Protein AF-A0A1B6IYW0-F1 (afdb_monomer_lite)

Sequence (193 aa):
SVLALVYLLLKLLPLKRSVMFGMVVGGSSLTYFFFKAFSIHFIAMLASNQQYIFSYLWFSALVSFIVCYRIGPATDPRTRNLVKWFLQAIALTVIFYSSHVREFTATVDILLLCEACFHYSKWPRWLQNVLFKAPNTQVVMKKDNRRTKDYAEYQKCIRWQELCQKMIAGNKQCSLIYERVKPSSSLLDDDSE

InterPro domains:
  IPR019358 NEMP family [PF10225] (1-156)
  IPR019358 NEMP family [PTHR13598] (1-154)

Secondary structure (DSSP, 8-state):
-HHHHHHHHHHH----HHHHHHHHHHHHHHHHHHHHHHHHHHHHHHHHSHHHHHHHHHHHHHHHHHHHHHHS----HHHHHHHHHHHHHHHHHHHHHH-S-HHHHHHHHHHHHHHHHHHHH---HHHHHHHS----HHHHHHHHHHHHHHHHHHHHHHHHHHHHHHHHTT-THHHHHHHHH-----S-S----

Organism: NCBI:txid320908

Structure (mmCIF, N/CA/C/O backbone):
data_AF-A0A1B6IYW0-F1
#
_entry.id   AF-A0A1B6IYW0-F1
#
loop_
_atom_site.group_PDB
_atom_site.id
_atom_site.type_symbol
_atom_site.label_atom_id
_atom_site.label_alt_id
_atom_site.label_comp_id
_atom_site.label_asym_id
_atom_site.label_entity_id
_atom_site.label_seq_id
_atom_site.pdbx_PDB_ins_code
_atom_site.Cartn_x
_atom_site.Cartn_y
_atom_site.Cartn_z
_atom_site.occupancy
_atom_site.B_iso_or_equiv
_atom_site.auth_seq_id
_atom_site.auth_comp_id
_atom_site.auth_asym_id
_atom_site.auth_atom_id
_atom_site.pdbx_PDB_model_num
ATOM 1 N N . SER A 1 1 ? 9.511 -19.547 17.774 1.00 58.91 1 SER A N 1
ATOM 2 C CA . SER A 1 1 ? 9.819 -20.871 17.185 1.00 58.91 1 SER A CA 1
ATOM 3 C C . SER A 1 1 ? 11.315 -21.164 17.066 1.00 58.91 1 SER A C 1
ATOM 5 O O . SER A 1 1 ? 11.724 -22.253 17.440 1.00 58.91 1 SER A O 1
ATOM 7 N N . VAL A 1 2 ? 12.156 -20.213 16.628 1.00 67.25 2 VAL A N 1
ATOM 8 C CA . VAL A 1 2 ? 13.616 -20.424 16.457 1.00 67.25 2 VAL A CA 1
ATOM 9 C C . VAL A 1 2 ? 14.339 -20.762 17.773 1.00 67.25 2 VAL A C 1
ATOM 11 O O . VAL A 1 2 ? 15.128 -21.696 17.813 1.00 67.25 2 VAL A O 1
ATOM 14 N N . LEU A 1 3 ? 13.998 -20.084 18.876 1.00 72.50 3 LEU A N 1
ATOM 15 C CA . LEU A 1 3 ? 14.557 -20.355 20.213 1.00 72.50 3 LEU A CA 1
ATOM 16 C C . LEU A 1 3 ? 14.293 -21.790 20.707 1.00 72.50 3 LEU A C 1
ATOM 18 O O . LEU A 1 3 ? 15.163 -22.392 21.327 1.00 72.50 3 LEU A O 1
ATOM 22 N N . ALA A 1 4 ? 13.122 -22.357 20.394 1.00 77.56 4 ALA A N 1
ATOM 23 C CA . ALA A 1 4 ? 12.765 -23.722 20.782 1.00 77.56 4 ALA A CA 1
ATOM 24 C C . ALA A 1 4 ? 13.551 -24.772 19.980 1.00 77.56 4 ALA A C 1
ATOM 26 O O . ALA A 1 4 ? 14.020 -25.749 20.555 1.00 77.56 4 ALA A O 1
ATOM 27 N N . LEU A 1 5 ? 13.757 -24.540 18.677 1.00 71.31 5 LEU A N 1
ATOM 28 C CA . LEU A 1 5 ? 14.605 -25.383 17.826 1.00 71.31 5 LEU A CA 1
ATOM 29 C C . LEU A 1 5 ? 16.071 -25.346 18.266 1.00 71.31 5 LEU A C 1
ATOM 31 O O . LEU A 1 5 ? 16.708 -26.391 18.352 1.00 71.31 5 LEU A O 1
ATOM 35 N N . VAL A 1 6 ? 16.590 -24.161 18.601 1.00 70.81 6 VAL A N 1
ATOM 36 C CA . VAL A 1 6 ? 17.957 -23.998 19.120 1.00 70.81 6 VAL A CA 1
ATOM 37 C C . VAL A 1 6 ? 18.124 -24.731 20.454 1.00 70.81 6 VAL A C 1
ATOM 39 O O . VAL A 1 6 ? 19.107 -25.443 20.631 1.00 70.81 6 VAL A O 1
ATOM 42 N N . TYR A 1 7 ? 17.148 -24.636 21.363 1.00 76.00 7 TYR A N 1
ATOM 43 C CA . TYR A 1 7 ? 17.161 -25.371 22.632 1.00 76.00 7 TYR A CA 1
ATOM 44 C C . TYR A 1 7 ? 17.115 -26.898 22.435 1.00 76.00 7 TYR A C 1
ATOM 46 O O . TYR A 1 7 ? 17.861 -27.626 23.089 1.00 76.00 7 TYR A O 1
ATOM 54 N N . LEU A 1 8 ? 16.293 -27.388 21.500 1.00 73.00 8 LEU A N 1
ATOM 55 C CA . LEU A 1 8 ? 16.224 -28.811 21.143 1.00 73.00 8 LEU A CA 1
ATOM 56 C C . LEU A 1 8 ? 17.544 -29.318 20.549 1.00 73.00 8 LEU A C 1
ATOM 58 O O . LEU A 1 8 ? 18.013 -30.381 20.942 1.00 73.00 8 LEU A O 1
ATOM 62 N N . LEU A 1 9 ? 18.177 -28.538 19.670 1.00 67.19 9 LEU A N 1
ATOM 63 C CA . LEU A 1 9 ? 19.475 -28.865 19.069 1.00 67.19 9 LEU A CA 1
ATOM 64 C C . LEU A 1 9 ? 20.613 -28.868 20.098 1.00 67.19 9 LEU A C 1
ATOM 66 O O . LEU A 1 9 ? 21.467 -29.749 20.054 1.00 67.19 9 LEU A O 1
ATOM 70 N N . LEU A 1 10 ? 20.594 -27.932 21.051 1.00 65.88 10 LEU A N 1
ATOM 71 C CA . LEU A 1 10 ? 21.545 -27.882 22.168 1.00 65.88 10 LEU A CA 1
ATOM 72 C C . LEU A 1 10 ? 21.382 -29.068 23.131 1.00 65.88 10 LEU A C 1
ATOM 74 O O . LEU A 1 10 ? 22.358 -29.490 23.746 1.00 65.88 10 LEU A O 1
ATOM 78 N N . LYS A 1 11 ? 20.161 -29.602 23.272 1.00 68.12 11 LYS A N 1
ATOM 79 C CA . LYS A 1 11 ? 19.860 -30.740 24.152 1.00 68.12 11 LYS A CA 1
ATOM 80 C C . LYS A 1 11 ? 20.096 -32.099 23.488 1.00 68.12 11 LYS A C 1
ATOM 82 O O . LYS A 1 11 ? 20.455 -33.043 24.186 1.00 68.12 11 LYS A O 1
ATOM 87 N N . LEU A 1 12 ? 19.912 -32.212 22.170 1.00 60.06 12 LEU A N 1
ATOM 88 C CA . LEU A 1 12 ? 20.129 -33.466 21.433 1.00 60.06 12 LEU A CA 1
ATOM 89 C C . LEU A 1 12 ? 21.610 -33.781 21.189 1.00 60.06 12 LEU A C 1
ATOM 91 O O . LEU A 1 12 ? 21.952 -34.924 20.899 1.00 60.06 12 LEU A O 1
ATOM 95 N N . LEU A 1 13 ? 22.484 -32.780 21.272 1.00 60.91 13 LEU A N 1
ATOM 96 C CA . LEU A 1 13 ? 23.871 -32.895 20.857 1.00 60.91 13 LEU A CA 1
ATOM 97 C C . LEU A 1 13 ? 24.786 -32.309 21.949 1.00 60.91 13 LEU A C 1
ATOM 99 O O . LEU A 1 13 ? 24.827 -31.087 22.090 1.00 60.91 13 LEU A O 1
ATOM 103 N N . PRO A 1 14 ? 25.552 -33.124 22.713 1.00 58.12 14 PRO A N 1
ATOM 104 C CA . PRO A 1 14 ? 26.607 -32.640 23.610 1.00 58.12 14 PRO A CA 1
ATOM 105 C C . PRO A 1 14 ? 27.786 -32.135 22.763 1.00 58.12 14 PRO A C 1
ATOM 107 O O . PRO A 1 14 ? 28.841 -32.761 22.645 1.00 58.12 14 PRO A O 1
ATOM 110 N N . LEU A 1 15 ? 27.555 -31.033 22.055 1.00 57.19 15 LEU A N 1
ATOM 111 C CA . LEU A 1 15 ? 28.355 -30.618 20.918 1.00 57.19 15 LEU A CA 1
ATOM 112 C C . LEU A 1 15 ? 29.470 -29.675 21.375 1.00 57.19 15 LEU A C 1
ATOM 114 O O . LEU A 1 15 ? 29.231 -28.597 21.918 1.00 57.19 15 LEU A O 1
ATOM 118 N N . LYS A 1 16 ? 30.719 -30.092 21.143 1.00 65.44 16 LYS A N 1
ATOM 119 C CA . LYS A 1 16 ? 31.918 -29.290 21.423 1.00 65.44 16 LYS A CA 1
ATOM 120 C C . LYS A 1 16 ? 31.828 -27.933 20.709 1.00 65.44 16 LYS A C 1
ATOM 122 O O . LYS A 1 16 ? 31.344 -27.851 19.581 1.00 65.44 16 LYS A O 1
ATOM 127 N N . ARG A 1 17 ? 32.380 -26.881 21.331 1.00 65.25 17 ARG A N 1
ATOM 128 C CA . ARG A 1 17 ? 32.353 -25.473 20.865 1.00 65.25 17 ARG A CA 1
ATOM 129 C C . ARG A 1 17 ? 32.729 -25.293 19.380 1.00 65.25 17 ARG A C 1
ATOM 131 O O . ARG A 1 17 ? 32.177 -24.430 18.710 1.00 65.25 17 ARG A O 1
ATOM 138 N N . SER A 1 18 ? 33.615 -26.146 18.858 1.00 68.44 18 SER A N 1
ATOM 139 C CA . SER A 1 18 ? 34.026 -26.175 17.445 1.00 68.44 18 SER A CA 1
ATOM 140 C C . SER A 1 18 ? 32.909 -26.617 16.484 1.00 68.44 18 SER A C 1
ATOM 142 O O . SER A 1 18 ? 32.724 -26.006 15.435 1.00 68.44 18 SER A O 1
ATOM 144 N N . VAL A 1 19 ? 32.105 -27.615 16.855 1.00 73.44 19 VAL A N 1
ATOM 145 C CA . VAL A 1 19 ? 31.009 -28.115 16.009 1.00 73.44 19 VAL A CA 1
ATOM 146 C C . VAL A 1 19 ? 29.838 -27.127 15.995 1.00 73.44 19 VAL A C 1
ATOM 148 O O . VAL A 1 19 ? 29.219 -26.928 14.955 1.00 73.44 19 VAL A O 1
ATOM 151 N N . MET A 1 20 ? 29.584 -26.431 17.111 1.00 75.69 20 MET A N 1
ATOM 152 C CA . MET A 1 20 ? 28.591 -25.350 17.160 1.00 75.69 20 MET A CA 1
ATOM 153 C C . MET A 1 20 ? 28.937 -24.228 16.169 1.00 75.69 20 MET A C 1
ATOM 155 O O . MET A 1 20 ? 28.072 -23.771 15.425 1.00 75.69 20 MET A O 1
ATOM 159 N N . PHE A 1 21 ? 30.212 -23.827 16.106 1.00 80.62 21 PHE A N 1
ATOM 160 C CA . PHE A 1 21 ? 30.675 -22.819 15.151 1.00 80.62 21 PHE A CA 1
ATOM 161 C C . PHE A 1 21 ? 30.533 -23.308 13.700 1.00 80.62 21 PHE A C 1
ATOM 163 O O . PHE A 1 21 ? 30.051 -22.569 12.843 1.00 80.62 21 PHE A O 1
ATOM 170 N N . GLY A 1 22 ? 30.851 -24.583 13.445 1.00 85.69 22 GLY A N 1
ATOM 171 C CA . GLY A 1 22 ? 30.649 -25.226 12.145 1.00 85.69 22 GLY A CA 1
ATOM 172 C C . GLY A 1 22 ? 29.182 -25.274 11.706 1.00 85.69 22 GLY A C 1
ATOM 173 O O . GLY A 1 22 ? 28.891 -25.006 10.546 1.00 85.69 22 GLY A O 1
ATOM 174 N N . MET A 1 23 ? 28.241 -25.534 12.617 1.00 82.81 23 MET A N 1
ATOM 175 C CA . MET A 1 23 ? 26.806 -25.528 12.302 1.00 82.81 23 MET A CA 1
ATOM 176 C C . MET A 1 23 ? 26.251 -24.123 12.071 1.00 82.81 23 MET A C 1
ATOM 178 O O . MET A 1 23 ? 25.374 -23.959 11.230 1.00 82.81 23 MET A O 1
ATOM 182 N N . VAL A 1 24 ? 26.746 -23.105 12.779 1.00 85.62 24 VAL A N 1
ATOM 183 C CA . VAL A 1 24 ? 26.313 -21.715 12.559 1.00 85.62 24 VAL A CA 1
ATOM 184 C C . VAL A 1 24 ? 26.825 -21.199 11.215 1.00 85.62 24 VAL A C 1
ATOM 186 O O . VAL A 1 24 ? 26.045 -20.644 10.445 1.00 85.62 24 VAL A O 1
ATOM 189 N N . VAL A 1 25 ? 28.105 -21.426 10.902 1.00 89.06 25 VAL A N 1
ATOM 190 C CA . VAL A 1 25 ? 28.708 -21.029 9.616 1.00 89.06 25 VAL A CA 1
ATOM 191 C C . VAL A 1 25 ? 28.156 -21.872 8.462 1.00 89.06 25 VAL A C 1
ATOM 193 O O . VAL A 1 25 ? 27.839 -21.351 7.394 1.00 89.06 25 VAL A O 1
ATOM 196 N N . GLY A 1 26 ? 27.983 -23.174 8.678 1.00 87.88 26 GLY A N 1
ATOM 197 C CA . GLY A 1 26 ? 27.374 -24.075 7.705 1.00 87.88 26 GLY A CA 1
ATOM 198 C C . GLY A 1 26 ? 25.905 -23.739 7.465 1.00 87.88 26 GLY A C 1
ATOM 199 O O . GLY A 1 26 ? 25.478 -23.654 6.321 1.00 87.88 26 GLY A O 1
ATOM 200 N N . GLY A 1 27 ? 25.142 -23.470 8.525 1.00 86.38 27 GLY A N 1
ATOM 201 C CA . GLY A 1 27 ? 23.732 -23.095 8.448 1.00 86.38 27 GLY A CA 1
ATOM 202 C C . GLY A 1 27 ? 23.511 -21.731 7.797 1.00 86.38 27 GLY A C 1
ATOM 203 O O . GLY A 1 27 ? 22.573 -21.578 7.012 1.00 86.38 27 GLY A O 1
ATOM 204 N N . SER A 1 28 ? 24.383 -20.752 8.054 1.00 86.69 28 SER A N 1
ATOM 205 C CA . SER A 1 28 ? 24.311 -19.445 7.393 1.00 86.69 28 SER A CA 1
ATOM 206 C C . SER A 1 28 ? 24.658 -19.542 5.905 1.00 86.69 28 SER A C 1
ATOM 208 O O . SER A 1 28 ? 23.919 -19.005 5.080 1.00 86.69 28 SER A O 1
ATOM 210 N N . SER A 1 29 ? 25.705 -20.294 5.549 1.00 91.06 29 SER A N 1
ATOM 211 C CA . SER A 1 29 ? 26.082 -20.557 4.154 1.00 91.06 29 SER A CA 1
ATOM 212 C C . SER A 1 29 ? 24.992 -21.330 3.407 1.00 91.06 29 SER A C 1
ATOM 214 O O . SER A 1 29 ? 24.600 -20.953 2.303 1.00 91.06 29 SER A O 1
ATOM 216 N N . LEU A 1 30 ? 24.415 -22.349 4.049 1.00 91.56 30 LEU A N 1
ATOM 217 C CA . LEU A 1 30 ? 23.312 -23.134 3.504 1.00 91.56 30 LEU A CA 1
ATOM 218 C C . LEU A 1 30 ? 22.080 -22.255 3.255 1.00 91.56 30 LEU A C 1
ATOM 220 O O . LEU A 1 30 ? 21.499 -22.305 2.175 1.00 91.56 30 LEU A O 1
ATOM 224 N N . THR A 1 31 ? 21.729 -21.390 4.210 1.00 89.56 31 THR A N 1
ATOM 225 C CA . THR A 1 31 ? 20.626 -20.428 4.055 1.00 89.56 31 THR A CA 1
ATOM 226 C C . THR A 1 31 ? 20.892 -19.455 2.907 1.00 89.56 31 THR A C 1
ATOM 228 O O . THR A 1 31 ? 20.002 -19.212 2.094 1.00 89.56 31 THR A O 1
ATOM 231 N N . TYR A 1 32 ? 22.117 -18.929 2.794 1.00 92.81 32 TYR A N 1
ATOM 232 C CA . TYR A 1 32 ? 22.500 -18.024 1.709 1.00 92.81 32 TYR A CA 1
ATOM 233 C C . TYR A 1 32 ? 22.421 -18.707 0.338 1.00 92.81 32 TYR A C 1
ATOM 235 O O . TYR A 1 32 ? 21.902 -18.129 -0.618 1.00 92.81 32 TYR A O 1
ATOM 243 N N . PHE A 1 33 ? 22.878 -19.957 0.250 1.00 92.38 33 PHE A N 1
ATOM 244 C CA . PHE A 1 33 ? 22.828 -20.748 -0.975 1.00 92.38 33 PHE A CA 1
ATOM 245 C C . PHE A 1 33 ? 21.389 -21.066 -1.393 1.00 92.38 33 PHE A C 1
ATOM 247 O O . PHE A 1 33 ? 21.017 -20.828 -2.543 1.00 92.38 33 PHE A O 1
ATOM 254 N N . PHE A 1 34 ? 20.548 -21.513 -0.455 1.00 91.12 34 PHE A N 1
ATOM 255 C CA . PHE A 1 34 ? 19.123 -21.722 -0.713 1.00 91.12 34 PHE A CA 1
ATOM 256 C C . PHE A 1 34 ? 18.426 -20.434 -1.143 1.00 91.12 34 PHE A C 1
ATOM 258 O O . PHE A 1 34 ? 17.661 -20.453 -2.102 1.00 91.12 34 PHE A O 1
ATOM 265 N N . PHE A 1 35 ? 18.714 -19.306 -0.493 1.00 92.06 35 PHE A N 1
ATOM 266 C CA . PHE A 1 35 ? 18.131 -18.017 -0.858 1.00 92.06 35 PHE A CA 1
ATOM 267 C C . PHE A 1 35 ? 18.548 -17.567 -2.263 1.00 92.06 35 PHE A C 1
ATOM 269 O O . PHE A 1 35 ? 17.723 -17.060 -3.025 1.00 92.06 35 PHE A O 1
ATOM 276 N N . LYS A 1 36 ? 19.815 -17.783 -2.634 1.00 90.12 36 LYS A N 1
ATOM 277 C CA . LYS A 1 36 ? 20.331 -17.532 -3.986 1.00 90.12 36 LYS A CA 1
ATOM 278 C C . LYS A 1 36 ? 19.644 -18.409 -5.030 1.00 90.12 36 LYS A C 1
ATOM 280 O O . LYS A 1 36 ? 19.152 -17.873 -6.022 1.00 90.12 36 LYS A O 1
ATOM 285 N N . ALA A 1 37 ? 19.585 -19.720 -4.800 1.00 86.31 37 ALA A N 1
ATOM 286 C CA . ALA A 1 37 ? 18.931 -20.667 -5.699 1.00 86.31 37 ALA A CA 1
ATOM 287 C C . ALA A 1 37 ? 17.443 -20.331 -5.862 1.00 86.31 37 ALA A C 1
ATOM 289 O O . ALA A 1 37 ? 16.949 -20.199 -6.982 1.00 86.31 37 ALA A O 1
ATOM 290 N N . PHE A 1 38 ? 16.756 -20.089 -4.745 1.00 88.19 38 PHE A N 1
ATOM 291 C CA . PHE A 1 38 ? 15.361 -19.674 -4.731 1.00 88.19 38 PHE A CA 1
ATOM 292 C C . PHE A 1 38 ? 15.165 -18.398 -5.536 1.00 88.19 38 PHE A C 1
ATOM 294 O O . PHE A 1 38 ? 14.333 -18.386 -6.428 1.00 88.19 38 PHE A O 1
ATOM 301 N N . SER A 1 39 ? 15.971 -17.364 -5.290 1.00 82.88 39 SER A N 1
ATOM 302 C CA . SER A 1 39 ? 15.869 -16.080 -5.985 1.00 82.88 39 SER A CA 1
ATOM 303 C C . SER A 1 39 ? 16.065 -16.219 -7.496 1.00 82.88 39 SER A C 1
ATOM 305 O O . SER A 1 39 ? 15.320 -15.609 -8.249 1.00 82.88 39 SER A O 1
ATOM 307 N N . ILE A 1 40 ? 17.005 -17.043 -7.967 1.00 84.75 40 ILE A N 1
ATOM 308 C CA . ILE A 1 40 ? 17.224 -17.269 -9.408 1.00 84.75 40 ILE A CA 1
ATOM 309 C C . ILE A 1 40 ? 16.007 -17.937 -10.056 1.00 84.75 40 ILE A C 1
ATOM 311 O O . ILE A 1 40 ? 15.521 -17.463 -11.082 1.00 84.75 40 ILE A O 1
ATOM 315 N N . HIS A 1 41 ? 15.468 -18.986 -9.434 1.00 79.44 41 HIS A N 1
ATOM 316 C CA . HIS A 1 41 ? 14.270 -19.656 -9.938 1.00 79.44 41 HIS A CA 1
ATOM 317 C C . HIS A 1 41 ? 13.015 -18.779 -9.820 1.00 79.44 41 HIS A C 1
ATOM 319 O O . HIS A 1 41 ? 12.206 -18.750 -10.746 1.00 79.44 41 HIS A O 1
ATOM 325 N N . PHE A 1 42 ? 12.874 -18.012 -8.734 1.00 79.50 42 PHE A N 1
ATOM 326 C CA . PHE A 1 42 ? 11.766 -17.077 -8.534 1.00 79.50 42 PHE A CA 1
ATOM 327 C C . PHE A 1 42 ? 11.807 -15.941 -9.544 1.00 79.50 42 PHE A C 1
ATOM 329 O O . PHE A 1 42 ? 10.778 -15.623 -10.119 1.00 79.50 42 PHE A O 1
ATOM 336 N N . ILE A 1 43 ? 12.977 -15.354 -9.799 1.00 79.75 43 ILE A N 1
ATOM 337 C CA . ILE A 1 43 ? 13.145 -14.287 -10.792 1.00 79.75 43 ILE A CA 1
ATOM 338 C C . ILE A 1 43 ? 12.876 -14.827 -12.199 1.00 79.75 43 ILE A C 1
ATOM 340 O O . ILE A 1 43 ? 12.232 -14.140 -12.985 1.00 79.75 43 ILE A O 1
ATOM 344 N N . ALA A 1 44 ? 13.292 -16.059 -12.508 1.00 79.88 44 ALA A N 1
ATOM 345 C CA . ALA A 1 44 ? 12.987 -16.700 -13.787 1.00 79.88 44 ALA A CA 1
ATOM 346 C C . ALA A 1 44 ? 11.477 -16.949 -13.970 1.00 79.88 44 ALA A C 1
ATOM 348 O O . ALA A 1 44 ? 10.921 -16.623 -15.021 1.00 79.88 44 ALA A O 1
ATOM 349 N N . MET A 1 45 ? 10.785 -17.451 -12.939 1.00 73.25 45 MET A N 1
ATOM 350 C CA . MET A 1 45 ? 9.323 -17.606 -12.967 1.00 73.25 45 MET A CA 1
ATOM 351 C C . MET A 1 45 ? 8.608 -16.256 -13.039 1.00 73.25 45 MET A C 1
ATOM 353 O O . MET A 1 45 ? 7.625 -16.117 -13.769 1.00 73.25 45 MET A O 1
ATOM 357 N N . LEU A 1 46 ? 9.120 -15.266 -12.302 1.00 73.38 46 LEU A N 1
ATOM 358 C CA . LEU A 1 46 ? 8.599 -13.911 -12.278 1.00 73.38 46 LEU A CA 1
ATOM 359 C C . LEU A 1 46 ? 8.731 -13.292 -13.660 1.00 73.38 46 LEU A C 1
ATOM 361 O O . LEU A 1 46 ? 7.737 -12.786 -14.140 1.00 73.38 46 LEU A O 1
ATOM 365 N N . ALA A 1 47 ? 9.882 -13.410 -14.329 1.00 72.94 47 ALA A N 1
ATOM 366 C CA . ALA A 1 47 ? 10.122 -12.893 -15.677 1.00 72.94 47 ALA A CA 1
ATOM 367 C C . ALA A 1 47 ? 9.232 -13.546 -16.746 1.00 72.94 47 ALA A C 1
ATOM 369 O O . ALA A 1 47 ? 8.747 -12.853 -17.636 1.00 72.94 47 ALA A O 1
ATOM 370 N N . SER A 1 48 ? 8.970 -14.852 -16.644 1.00 76.62 48 SER A N 1
ATOM 371 C CA . SER A 1 48 ? 8.107 -15.553 -17.603 1.00 76.62 48 SER A CA 1
ATOM 372 C C . SER A 1 48 ? 6.610 -15.302 -17.376 1.00 76.62 48 SER A C 1
ATOM 374 O O . SER A 1 48 ? 5.846 -15.361 -18.334 1.00 76.62 48 SER A O 1
ATOM 376 N N . ASN A 1 49 ? 6.176 -15.038 -16.136 1.00 69.50 49 ASN A N 1
ATOM 377 C CA . ASN A 1 49 ? 4.763 -14.882 -15.758 1.00 69.50 49 ASN A CA 1
ATOM 378 C C . ASN A 1 49 ? 4.498 -13.563 -15.011 1.00 69.50 49 ASN A C 1
ATOM 380 O O . ASN A 1 49 ? 3.700 -13.521 -14.069 1.00 69.50 49 ASN A O 1
ATOM 384 N N . GLN A 1 50 ? 5.159 -12.476 -15.429 1.00 70.62 50 GLN A N 1
ATOM 385 C CA . GLN A 1 50 ? 5.094 -11.176 -14.744 1.00 70.62 50 GLN A CA 1
ATOM 386 C C . GLN A 1 50 ? 3.643 -10.733 -14.535 1.00 70.62 50 GLN A C 1
ATOM 388 O O . GLN A 1 50 ? 3.254 -10.369 -13.428 1.00 70.62 50 GLN A O 1
ATOM 393 N N . GLN A 1 51 ? 2.809 -10.848 -15.569 1.00 74.19 51 GLN A N 1
ATOM 394 C CA . GLN A 1 51 ? 1.427 -10.366 -15.524 1.00 74.19 51 GLN A CA 1
ATOM 395 C C . GLN A 1 51 ? 0.548 -11.097 -14.498 1.00 74.19 51 GLN A C 1
ATOM 397 O O . GLN A 1 51 ? -0.267 -10.472 -13.814 1.00 74.19 51 GLN A O 1
ATOM 402 N N . TYR A 1 52 ? 0.739 -12.406 -14.322 1.00 76.44 52 TYR A N 1
ATOM 403 C CA . TYR A 1 52 ? -0.036 -13.182 -13.352 1.00 76.44 52 TYR A CA 1
ATOM 404 C C . TYR A 1 52 ? 0.343 -12.837 -11.914 1.00 76.44 52 TYR A C 1
ATOM 406 O O . TYR A 1 52 ? -0.528 -12.676 -11.065 1.00 76.44 52 TYR A O 1
ATOM 414 N N . ILE A 1 53 ? 1.632 -12.658 -11.636 1.00 79.31 53 ILE A N 1
ATOM 415 C CA . ILE A 1 53 ? 2.093 -12.370 -10.274 1.00 79.31 53 ILE A CA 1
ATOM 416 C C . ILE A 1 53 ? 1.752 -10.930 -9.880 1.00 79.31 53 ILE A C 1
ATOM 418 O O . ILE A 1 53 ? 1.281 -10.696 -8.765 1.00 79.31 53 ILE A O 1
ATOM 422 N N . PHE A 1 54 ? 1.902 -9.978 -10.806 1.00 77.56 54 PHE A N 1
ATOM 423 C CA . PHE A 1 54 ? 1.477 -8.597 -10.578 1.00 77.56 54 PHE A CA 1
ATOM 424 C C . PHE A 1 54 ? -0.024 -8.501 -10.316 1.00 77.56 54 PHE A C 1
ATOM 426 O O . PHE A 1 54 ? -0.421 -7.847 -9.354 1.00 77.56 54 PHE A O 1
ATOM 433 N N . SER A 1 55 ? -0.859 -9.191 -11.100 1.00 78.50 55 SER A N 1
ATOM 434 C CA . SER A 1 55 ? -2.305 -9.177 -10.859 1.00 78.50 55 SER A CA 1
ATOM 435 C C . SER A 1 55 ? -2.668 -9.803 -9.508 1.00 78.50 55 SER A C 1
ATOM 437 O O . SER A 1 55 ? -3.470 -9.228 -8.778 1.00 78.50 55 SER A O 1
ATOM 439 N N . TYR A 1 56 ? -2.031 -10.904 -9.103 1.00 81.94 56 TYR A N 1
ATOM 440 C CA . TYR A 1 56 ? -2.303 -11.551 -7.813 1.00 81.94 56 TYR A CA 1
ATOM 441 C C . TYR A 1 56 ? -1.910 -10.683 -6.607 1.00 81.94 56 TYR A C 1
ATOM 443 O O . TYR A 1 56 ? -2.663 -10.564 -5.634 1.00 81.94 56 TYR A O 1
ATOM 451 N N . LEU A 1 57 ? -0.745 -10.030 -6.670 1.00 83.69 57 LEU A N 1
ATOM 452 C CA . LEU A 1 57 ? -0.310 -9.066 -5.654 1.00 83.69 57 LEU A CA 1
ATOM 453 C C . LEU A 1 57 ? -1.244 -7.855 -5.602 1.00 83.69 57 LEU A C 1
ATOM 455 O O . LEU A 1 57 ? -1.597 -7.381 -4.524 1.00 83.69 57 LEU A O 1
ATOM 459 N N . TRP A 1 58 ? -1.704 -7.400 -6.764 1.00 81.75 58 TRP A N 1
ATOM 460 C CA . TRP A 1 58 ? -2.632 -6.287 -6.856 1.00 81.75 58 TRP A CA 1
ATOM 461 C C . TRP A 1 58 ? -3.994 -6.597 -6.246 1.00 81.75 58 TRP A C 1
ATOM 463 O O . TRP A 1 58 ? -4.500 -5.850 -5.407 1.00 81.75 58 TRP A O 1
ATOM 473 N N . PHE A 1 59 ? -4.569 -7.735 -6.628 1.00 82.62 59 PHE A N 1
ATOM 474 C CA . PHE A 1 59 ? -5.850 -8.195 -6.113 1.00 82.62 59 PHE A CA 1
ATOM 475 C C . PHE A 1 59 ? -5.787 -8.455 -4.609 1.00 82.62 59 PHE A C 1
ATOM 477 O O . PHE A 1 59 ? -6.679 -8.020 -3.885 1.00 82.62 59 PHE A O 1
ATOM 484 N N . SER A 1 60 ? -4.732 -9.102 -4.108 1.00 82.69 60 SER A N 1
ATOM 485 C CA . SER A 1 60 ? -4.589 -9.349 -2.666 1.00 82.69 60 SER A CA 1
ATOM 486 C C . SER A 1 60 ? -4.432 -8.057 -1.852 1.00 82.69 60 SER A C 1
ATOM 488 O O . SER A 1 60 ? -5.068 -7.921 -0.802 1.00 82.69 60 SER A O 1
ATOM 490 N N . ALA A 1 61 ? -3.685 -7.070 -2.358 1.00 81.75 61 ALA A N 1
ATOM 491 C CA . ALA A 1 61 ? -3.574 -5.749 -1.739 1.00 81.75 61 ALA A CA 1
ATOM 492 C C . ALA A 1 61 ? -4.920 -5.004 -1.726 1.00 81.75 61 ALA A C 1
ATOM 494 O O . ALA A 1 61 ? -5.316 -4.463 -0.691 1.00 81.75 61 ALA A O 1
ATOM 495 N N . LEU A 1 62 ? -5.662 -5.034 -2.840 1.00 81.19 62 LEU A N 1
ATOM 496 C CA . LEU A 1 62 ? -7.005 -4.458 -2.941 1.00 81.19 62 LEU A CA 1
ATOM 497 C C . LEU A 1 62 ? -7.985 -5.116 -1.970 1.00 81.19 62 LEU A C 1
ATOM 499 O O . LEU A 1 62 ? -8.697 -4.414 -1.258 1.00 81.19 62 LEU A O 1
ATOM 503 N N . VAL A 1 63 ? -8.011 -6.447 -1.906 1.00 82.56 63 VAL A N 1
ATOM 504 C CA . VAL A 1 63 ? -8.903 -7.190 -1.007 1.00 82.56 63 VAL A CA 1
ATOM 505 C C . VAL A 1 63 ? -8.584 -6.865 0.447 1.00 82.56 63 VAL A C 1
ATOM 507 O O . VAL A 1 63 ? -9.495 -6.519 1.197 1.00 82.56 63 VAL A O 1
ATOM 510 N N . SER A 1 64 ? -7.311 -6.884 0.846 1.00 82.12 64 SER A N 1
ATOM 511 C CA . SER A 1 64 ? -6.921 -6.520 2.213 1.00 82.12 64 SER A CA 1
ATOM 512 C C . SER A 1 64 ? -7.310 -5.079 2.546 1.00 82.12 64 SER A C 1
ATOM 514 O O . SER A 1 64 ? -7.774 -4.803 3.652 1.00 82.12 64 SER A O 1
ATOM 516 N N . PHE A 1 65 ? -7.164 -4.162 1.591 1.00 75.62 65 PHE A N 1
ATOM 517 C CA . PHE A 1 65 ? -7.539 -2.766 1.766 1.00 75.62 65 PHE A CA 1
ATOM 518 C C . PHE A 1 65 ? -9.059 -2.585 1.888 1.00 75.62 65 PHE A C 1
ATOM 520 O O . PHE A 1 65 ? -9.525 -1.878 2.780 1.00 75.62 65 PHE A O 1
ATOM 527 N N . ILE A 1 66 ? -9.844 -3.272 1.051 1.00 75.69 66 ILE A N 1
ATOM 528 C CA . ILE A 1 66 ? -11.314 -3.269 1.093 1.00 75.69 66 ILE A CA 1
ATOM 529 C C . ILE A 1 66 ? -11.821 -3.865 2.408 1.00 75.69 66 ILE A C 1
ATOM 531 O O . ILE A 1 66 ? -12.741 -3.314 3.011 1.00 75.69 66 ILE A O 1
ATOM 535 N N . VAL A 1 67 ? -11.227 -4.968 2.865 1.00 75.50 67 VAL A N 1
ATOM 536 C CA . VAL A 1 67 ? -11.588 -5.628 4.126 1.00 75.50 67 VAL A CA 1
ATOM 537 C C . VAL A 1 67 ? -11.265 -4.715 5.311 1.00 75.50 67 VAL A C 1
ATOM 539 O O . VAL A 1 67 ? -12.156 -4.426 6.108 1.00 75.50 67 VAL A O 1
ATOM 542 N N . CYS A 1 68 ? -10.055 -4.150 5.381 1.00 68.94 68 CYS A N 1
ATOM 543 C CA . CYS A 1 68 ? -9.708 -3.162 6.409 1.00 68.94 68 CYS A CA 1
ATOM 544 C C . CYS A 1 68 ? -10.621 -1.922 6.368 1.00 68.94 68 CYS A C 1
ATOM 546 O O . CYS A 1 68 ? -10.971 -1.381 7.415 1.00 68.94 68 CYS A O 1
ATOM 548 N N . TYR A 1 69 ? -11.062 -1.497 5.180 1.00 67.88 69 TYR A N 1
ATOM 549 C CA . TYR A 1 69 ? -11.989 -0.374 5.012 1.00 67.88 69 TYR A CA 1
ATOM 550 C C . TYR A 1 69 ? -13.433 -0.707 5.416 1.00 67.88 69 TYR A C 1
ATOM 552 O O . TYR A 1 69 ? -14.180 0.164 5.857 1.00 67.88 69 TYR A O 1
ATOM 560 N N . ARG A 1 70 ? -13.857 -1.964 5.252 1.00 62.97 70 ARG A N 1
ATOM 561 C CA . ARG A 1 70 ? -15.211 -2.419 5.593 1.00 62.97 70 ARG A CA 1
ATOM 562 C C . ARG A 1 70 ? -15.407 -2.647 7.087 1.00 62.97 70 ARG A C 1
ATOM 564 O O . ARG A 1 70 ? -16.519 -2.428 7.560 1.00 62.97 70 ARG A O 1
ATOM 571 N N . ILE A 1 71 ? -14.371 -3.089 7.801 1.00 67.31 71 ILE A N 1
ATOM 572 C CA . ILE A 1 71 ? -14.455 -3.417 9.233 1.00 67.31 71 ILE A CA 1
ATOM 573 C C . ILE A 1 71 ? -14.291 -2.189 10.146 1.00 67.31 71 ILE A C 1
ATOM 575 O O . ILE A 1 71 ? -14.799 -2.202 11.264 1.00 67.31 71 ILE A O 1
ATOM 579 N N . GLY A 1 72 ? -13.664 -1.104 9.685 1.00 57.06 72 GLY A N 1
ATOM 580 C CA . GLY A 1 72 ? -13.548 0.136 10.456 1.00 57.06 72 GLY A CA 1
ATOM 581 C C . GLY A 1 72 ? -14.237 1.314 9.764 1.00 57.06 72 GLY A C 1
ATOM 582 O O . GLY A 1 72 ? -13.836 1.659 8.651 1.00 57.06 72 GLY A O 1
ATOM 583 N N . PRO A 1 73 ? -15.217 2.004 10.383 1.00 51.12 73 PRO A N 1
ATOM 584 C CA . PRO A 1 73 ? -15.594 3.328 9.913 1.00 51.12 73 PRO A CA 1
ATOM 585 C C . PRO A 1 73 ? -14.376 4.242 10.092 1.00 51.12 73 PRO A C 1
ATOM 587 O O . PRO A 1 73 ? -14.024 4.626 11.203 1.00 51.12 73 PRO A O 1
ATOM 590 N N . ALA A 1 74 ? -13.686 4.549 8.993 1.00 54.41 74 ALA A N 1
ATOM 591 C CA . ALA A 1 74 ? -12.609 5.531 8.969 1.00 54.41 74 ALA A CA 1
ATOM 592 C C . ALA A 1 74 ? -13.215 6.930 9.175 1.00 54.41 74 ALA A C 1
ATOM 594 O O . ALA A 1 74 ? -13.511 7.648 8.216 1.00 54.41 74 ALA A O 1
ATOM 595 N N . THR A 1 75 ? -13.471 7.260 10.441 1.00 57.38 75 THR A N 1
ATOM 596 C CA . THR A 1 75 ? -14.153 8.479 10.895 1.00 57.38 75 THR A CA 1
ATOM 597 C C . THR A 1 75 ? -13.300 9.727 10.664 1.00 57.38 75 THR A C 1
ATOM 599 O O . THR A 1 75 ? -13.836 10.820 10.491 1.00 57.38 75 THR A O 1
ATOM 602 N N . ASP A 1 76 ? -11.977 9.573 10.559 1.00 64.00 76 ASP A N 1
ATOM 603 C CA . ASP A 1 76 ? -11.083 10.707 10.377 1.00 64.00 76 ASP A CA 1
ATOM 604 C C . ASP A 1 76 ? -11.043 11.204 8.920 1.00 64.00 76 ASP A C 1
ATOM 606 O O . ASP A 1 76 ? -10.748 10.435 7.991 1.00 64.00 76 ASP A O 1
ATOM 610 N N . PRO A 1 77 ? -11.238 12.517 8.683 1.00 69.44 77 PRO A N 1
ATOM 611 C CA . PRO A 1 77 ? -11.158 13.106 7.345 1.00 69.44 77 PRO A CA 1
ATOM 612 C C . PRO A 1 77 ? -9.775 12.906 6.704 1.00 69.44 77 PRO A C 1
ATOM 614 O O . PRO A 1 77 ? -9.662 12.787 5.483 1.00 69.44 77 PRO A O 1
ATOM 617 N N . ARG A 1 78 ? -8.725 12.788 7.527 1.00 63.94 78 ARG A N 1
ATOM 618 C CA . ARG A 1 78 ? -7.352 12.496 7.093 1.00 63.94 78 ARG A CA 1
ATOM 619 C C . ARG A 1 78 ? -7.234 11.111 6.452 1.00 63.94 78 ARG A C 1
ATOM 621 O O . ARG A 1 78 ? -6.637 10.979 5.385 1.00 63.94 78 ARG A O 1
ATOM 628 N N . THR A 1 79 ? -7.852 10.101 7.054 1.00 67.38 79 THR A N 1
ATOM 629 C CA . THR A 1 79 ? -7.831 8.715 6.566 1.00 67.38 79 THR A CA 1
ATOM 630 C C . THR A 1 79 ? -8.617 8.585 5.265 1.00 67.38 79 THR A C 1
ATOM 632 O O . THR A 1 79 ? -8.174 7.913 4.338 1.00 67.38 79 THR A O 1
ATOM 635 N N . ARG A 1 80 ? -9.732 9.316 5.125 1.00 70.25 80 ARG A N 1
ATOM 636 C CA . ARG A 1 80 ? -10.493 9.362 3.862 1.00 70.25 80 ARG A CA 1
ATOM 637 C C . ARG A 1 80 ? -9.680 9.954 2.711 1.00 70.25 80 ARG A C 1
ATOM 639 O O . ARG A 1 80 ? -9.809 9.482 1.584 1.00 70.25 80 ARG A O 1
ATOM 646 N N . ASN A 1 81 ? -8.844 10.955 2.977 1.00 68.62 81 ASN A N 1
ATOM 647 C CA . ASN A 1 81 ? -7.971 11.525 1.952 1.00 68.62 81 ASN A CA 1
ATOM 648 C C . ASN A 1 81 ? -6.861 10.546 1.555 1.00 68.62 81 ASN A C 1
ATOM 650 O O . ASN A 1 81 ? -6.681 10.310 0.366 1.00 68.62 81 ASN A O 1
ATOM 654 N N . LEU A 1 82 ? -6.190 9.911 2.520 1.00 70.81 82 LEU A N 1
ATOM 655 C CA . LEU A 1 82 ? -5.192 8.864 2.254 1.00 70.81 82 LEU A CA 1
ATOM 656 C C . LEU A 1 82 ? -5.757 7.729 1.396 1.00 70.81 82 LEU A C 1
ATOM 658 O O . LEU A 1 82 ? -5.110 7.298 0.449 1.00 70.81 82 LEU A O 1
ATOM 662 N N . VAL A 1 83 ? -6.984 7.296 1.685 1.00 74.62 83 VAL A N 1
ATOM 663 C CA . VAL A 1 83 ? -7.672 6.257 0.911 1.00 74.62 83 VAL A CA 1
ATOM 664 C C . VAL A 1 83 ? -7.909 6.699 -0.533 1.00 74.62 83 VAL A C 1
ATOM 666 O O . VAL A 1 83 ? -7.624 5.938 -1.451 1.00 74.62 83 VAL A O 1
ATOM 669 N N . LYS A 1 84 ? -8.372 7.934 -0.760 1.00 76.12 84 LYS A N 1
ATOM 670 C CA . LYS A 1 84 ? -8.535 8.474 -2.122 1.00 76.12 84 LYS A CA 1
ATOM 671 C C . LYS A 1 84 ? -7.213 8.494 -2.889 1.00 76.12 84 LYS A C 1
ATOM 673 O O . LYS A 1 84 ? -7.186 8.047 -4.031 1.00 76.12 84 LYS A O 1
ATOM 678 N N . TRP A 1 85 ? -6.137 8.951 -2.248 1.00 75.31 85 TRP A N 1
ATOM 679 C CA . TRP A 1 85 ? -4.792 8.944 -2.831 1.00 75.31 85 TRP A CA 1
ATOM 680 C C . TRP A 1 85 ? -4.322 7.525 -3.160 1.00 75.31 85 TRP A C 1
ATOM 682 O O . TRP A 1 85 ? -3.792 7.296 -4.242 1.00 75.31 85 TRP A O 1
ATOM 692 N N . PHE A 1 86 ? -4.586 6.559 -2.278 1.00 79.06 86 PHE A N 1
ATOM 693 C CA . PHE A 1 86 ? -4.278 5.151 -2.520 1.00 79.06 86 PHE A CA 1
ATOM 694 C C . PHE A 1 86 ? -5.035 4.596 -3.727 1.00 79.06 86 PHE A C 1
ATOM 696 O O . PHE A 1 86 ? -4.424 3.995 -4.603 1.00 79.06 86 PHE A O 1
ATOM 703 N N . LEU A 1 87 ? -6.349 4.830 -3.813 1.00 79.25 87 LEU A N 1
ATOM 704 C CA . LEU A 1 87 ? -7.150 4.387 -4.956 1.00 79.25 87 LEU A CA 1
ATOM 705 C C . LEU A 1 87 ? -6.711 5.050 -6.269 1.00 79.25 87 LEU A C 1
ATOM 707 O O . LEU A 1 87 ? -6.707 4.384 -7.301 1.00 79.25 87 LEU A O 1
ATOM 711 N N . GLN A 1 88 ? -6.325 6.328 -6.245 1.00 80.44 88 GLN A N 1
ATOM 712 C CA . GLN A 1 88 ? -5.796 7.011 -7.428 1.00 80.44 88 GLN A CA 1
ATOM 713 C C . GLN A 1 88 ? -4.438 6.447 -7.854 1.00 80.44 88 GLN A C 1
ATOM 715 O O . GLN A 1 88 ? -4.261 6.139 -9.029 1.00 80.44 88 GLN A O 1
ATOM 720 N N . ALA A 1 89 ? -3.509 6.246 -6.914 1.00 79.75 89 ALA A N 1
ATOM 721 C CA . ALA A 1 89 ? -2.214 5.622 -7.192 1.00 79.75 89 ALA A CA 1
ATOM 722 C C . ALA A 1 89 ? -2.382 4.206 -7.763 1.00 79.75 89 ALA A C 1
ATOM 724 O O . ALA A 1 89 ? -1.672 3.802 -8.686 1.00 79.75 89 ALA A O 1
ATOM 725 N N . ILE A 1 90 ? -3.375 3.477 -7.252 1.00 81.12 90 ILE A N 1
ATOM 726 C CA . ILE A 1 90 ? -3.767 2.173 -7.768 1.00 81.12 90 ILE A CA 1
ATOM 727 C C . ILE A 1 90 ? -4.257 2.296 -9.220 1.00 81.12 90 ILE A C 1
ATOM 729 O O . ILE A 1 90 ? -3.718 1.645 -10.113 1.00 81.12 90 ILE A O 1
ATOM 733 N N . ALA A 1 91 ? -5.224 3.166 -9.494 1.00 80.50 91 ALA A N 1
ATOM 734 C CA . ALA A 1 91 ? -5.738 3.357 -10.850 1.00 80.50 91 ALA A CA 1
ATOM 735 C C . ALA A 1 91 ? -4.630 3.717 -11.861 1.00 80.50 91 ALA A C 1
ATOM 737 O O . ALA A 1 91 ? -4.558 3.096 -12.918 1.00 80.50 91 ALA A O 1
ATOM 738 N N . LEU A 1 92 ? -3.727 4.637 -11.503 1.00 81.44 92 LEU A N 1
ATOM 739 C CA . LEU A 1 92 ? -2.561 5.020 -12.314 1.00 81.44 92 LEU A CA 1
ATOM 740 C C . LEU A 1 92 ? -1.646 3.829 -12.613 1.00 81.44 92 LEU A C 1
ATOM 742 O O . LEU A 1 92 ? -1.273 3.597 -13.756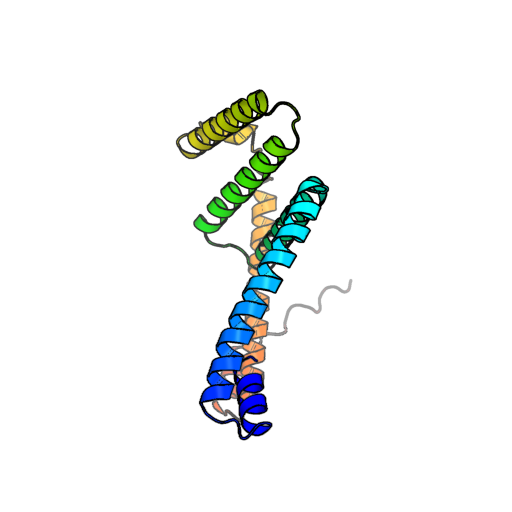 1.00 81.44 92 LEU A O 1
ATOM 746 N N . THR A 1 93 ? -1.342 3.017 -11.600 1.00 78.44 93 THR A N 1
ATOM 747 C CA . THR A 1 93 ? -0.507 1.821 -11.782 1.00 78.44 93 THR A CA 1
ATOM 748 C C . THR A 1 93 ? -1.158 0.845 -12.767 1.00 78.44 93 THR A C 1
ATOM 750 O O . THR A 1 93 ? -0.490 0.311 -13.648 1.00 78.44 93 THR A O 1
ATOM 753 N N . VAL A 1 94 ? -2.474 0.638 -12.668 1.00 77.88 94 VAL A N 1
ATOM 754 C CA . VAL A 1 94 ? -3.207 -0.244 -13.590 1.00 77.88 94 VAL A CA 1
ATOM 755 C C . VAL A 1 94 ? -3.192 0.302 -15.018 1.00 77.88 94 VAL A C 1
ATOM 757 O O . VAL A 1 94 ? -2.953 -0.466 -15.947 1.00 77.88 94 VAL A O 1
ATOM 760 N N . ILE A 1 95 ? -3.402 1.608 -15.204 1.00 80.81 95 ILE A N 1
ATOM 761 C CA . ILE A 1 95 ? -3.367 2.259 -16.524 1.00 80.81 95 ILE A CA 1
ATOM 762 C C . ILE A 1 95 ? -1.973 2.131 -17.149 1.00 80.81 95 ILE A C 1
ATOM 764 O O . ILE A 1 95 ? -1.855 1.720 -18.307 1.00 80.81 95 ILE A O 1
ATOM 768 N N . PHE A 1 96 ? -0.925 2.384 -16.363 1.00 78.00 96 PHE A N 1
ATOM 769 C CA . PHE A 1 96 ? 0.462 2.262 -16.799 1.00 78.00 96 PHE A CA 1
ATOM 770 C C . PHE A 1 96 ? 0.796 0.848 -17.292 1.00 78.00 96 PHE A C 1
ATOM 772 O O . PHE A 1 96 ? 1.391 0.686 -18.358 1.00 78.00 96 PHE A O 1
ATOM 779 N N . TYR A 1 97 ? 0.384 -0.183 -16.546 1.00 71.88 97 TYR A N 1
ATOM 780 C CA . TYR A 1 97 ? 0.645 -1.582 -16.904 1.00 71.88 97 TYR A CA 1
ATOM 781 C C . TYR A 1 97 ? -0.280 -2.128 -17.999 1.00 71.88 97 TYR A C 1
ATOM 783 O O . TYR A 1 97 ? 0.106 -3.063 -18.700 1.00 71.88 97 TYR A O 1
ATOM 791 N N . SER A 1 98 ? -1.484 -1.575 -18.160 1.00 77.56 98 SER A N 1
ATOM 792 C CA . SER A 1 98 ? -2.452 -2.042 -19.159 1.00 77.56 98 SER A CA 1
ATOM 793 C C . SER A 1 98 ? -2.107 -1.616 -20.588 1.00 77.56 98 SER A C 1
ATOM 795 O O . SER A 1 98 ? -2.695 -2.155 -21.527 1.00 77.56 98 SER A O 1
ATOM 797 N N . SER A 1 99 ? -1.204 -0.653 -20.783 1.00 80.75 99 SER A N 1
ATOM 798 C CA . SER A 1 99 ? -0.921 -0.116 -22.113 1.00 80.75 99 SER A CA 1
ATOM 799 C C . SER A 1 99 ? 0.400 -0.599 -22.692 1.00 80.75 99 SER A C 1
ATOM 801 O O . SER A 1 99 ? 1.436 -0.655 -22.032 1.00 80.75 99 SER A O 1
ATOM 803 N N . HIS A 1 100 ? 0.359 -0.910 -23.985 1.00 71.81 100 HIS A N 1
ATOM 804 C CA . HIS A 1 100 ? 1.492 -1.434 -24.739 1.00 71.81 100 HIS A CA 1
ATOM 805 C C . HIS A 1 100 ? 2.509 -0.338 -25.123 1.00 71.81 100 HIS A C 1
ATOM 807 O O . HIS A 1 100 ? 3.661 -0.644 -25.438 1.00 71.81 100 HIS A O 1
ATOM 813 N N . VAL A 1 101 ? 2.099 0.940 -25.080 1.00 77.56 101 VAL A N 1
ATOM 814 C CA . VAL A 1 101 ? 2.909 2.110 -25.460 1.00 77.56 101 VAL A CA 1
ATOM 815 C C . VAL A 1 101 ? 3.251 2.927 -24.212 1.00 77.56 101 VAL A C 1
ATOM 817 O O . VAL A 1 101 ? 2.503 3.817 -23.814 1.00 77.56 101 VAL A O 1
ATOM 820 N N . ARG A 1 102 ? 4.400 2.610 -23.600 1.00 77.06 102 ARG A N 1
ATOM 821 C CA . ARG A 1 102 ? 4.855 3.177 -22.313 1.00 77.06 102 ARG A CA 1
ATOM 822 C C . ARG A 1 102 ? 4.986 4.701 -22.295 1.00 77.06 102 ARG A C 1
ATOM 824 O O . ARG A 1 102 ? 4.750 5.314 -21.262 1.00 77.06 102 ARG A O 1
ATOM 831 N N . GLU A 1 103 ? 5.377 5.307 -23.412 1.00 82.69 103 GLU A N 1
ATOM 832 C CA . GLU A 1 103 ? 5.613 6.754 -23.481 1.00 82.69 103 GLU A CA 1
ATOM 833 C C . GLU A 1 103 ? 4.303 7.541 -23.430 1.00 82.69 103 GLU A C 1
ATOM 835 O O . GLU A 1 103 ? 4.167 8.489 -22.660 1.00 82.69 103 GLU A O 1
ATOM 840 N N . PHE A 1 104 ? 3.298 7.096 -24.187 1.00 83.56 104 PHE A N 1
ATOM 841 C CA . PHE A 1 104 ? 1.996 7.749 -24.217 1.00 83.56 104 PHE A CA 1
ATOM 842 C C . PHE A 1 104 ? 1.279 7.619 -22.871 1.00 83.56 104 PHE A C 1
ATOM 844 O O . PHE A 1 104 ? 0.763 8.607 -22.350 1.00 83.56 104 PHE A O 1
ATOM 851 N N . THR A 1 105 ? 1.307 6.442 -22.242 1.00 82.62 105 THR A N 1
ATOM 852 C CA . THR A 1 105 ? 0.689 6.295 -20.919 1.00 82.62 105 THR A CA 1
ATOM 853 C C . THR A 1 105 ? 1.384 7.077 -19.833 1.00 82.62 105 THR A C 1
ATOM 855 O O . THR A 1 105 ? 0.686 7.687 -19.035 1.00 82.62 105 THR A O 1
ATOM 858 N N . ALA A 1 106 ? 2.716 7.166 -19.841 1.00 82.31 106 ALA A N 1
ATOM 859 C CA . ALA A 1 106 ? 3.419 8.014 -18.885 1.00 82.31 106 ALA A CA 1
ATOM 860 C C . ALA A 1 106 ? 2.960 9.481 -18.983 1.00 82.31 106 ALA A C 1
ATOM 862 O O . ALA A 1 106 ? 2.740 10.125 -17.959 1.00 82.31 106 ALA A O 1
ATOM 863 N N . THR A 1 107 ? 2.750 10.005 -20.198 1.00 86.44 107 THR A N 1
ATOM 864 C CA . THR A 1 107 ? 2.240 11.378 -20.368 1.00 86.44 107 THR A CA 1
ATOM 865 C C . THR A 1 107 ? 0.809 11.547 -19.860 1.00 86.44 107 THR A C 1
ATOM 867 O O . THR A 1 107 ? 0.510 12.544 -19.205 1.00 86.44 107 THR A O 1
ATOM 870 N N . VAL A 1 108 ? -0.059 10.561 -20.099 1.00 85.12 108 VAL A N 1
ATOM 871 C CA . VAL A 1 108 ? -1.453 10.570 -19.630 1.00 85.12 108 VAL A CA 1
ATOM 872 C C . VAL A 1 108 ? -1.526 10.452 -18.106 1.00 85.12 108 VAL A C 1
ATOM 874 O O . VAL A 1 108 ? -2.287 11.181 -17.474 1.00 85.12 108 VAL A O 1
ATOM 877 N N . ASP A 1 109 ? -0.694 9.605 -17.504 1.00 85.88 109 ASP A N 1
ATOM 878 C CA . ASP A 1 109 ? -0.603 9.420 -16.056 1.00 85.88 109 ASP A CA 1
ATOM 879 C C . ASP A 1 109 ? -0.094 10.691 -15.356 1.00 85.88 109 ASP A C 1
ATOM 881 O O . ASP A 1 109 ? -0.650 11.114 -14.339 1.00 85.88 109 ASP A O 1
ATOM 885 N N . ILE A 1 110 ? 0.919 11.355 -15.927 1.00 85.75 110 ILE A N 1
ATOM 886 C CA . ILE A 1 110 ? 1.422 12.647 -15.433 1.00 85.75 110 ILE A CA 1
ATOM 887 C C . ILE A 1 110 ? 0.354 13.736 -15.575 1.00 85.75 110 ILE A C 1
ATOM 889 O O . ILE A 1 110 ? 0.167 14.523 -14.647 1.00 85.75 110 ILE A O 1
ATOM 893 N N . LEU A 1 111 ? -0.375 13.772 -16.694 1.00 85.81 111 LEU A N 1
ATOM 894 C CA . LEU A 1 111 ? -1.463 14.728 -16.904 1.00 85.81 111 LEU A CA 1
ATOM 895 C C . LEU A 1 111 ? -2.582 14.529 -15.868 1.00 85.81 111 LEU A C 1
ATOM 897 O O . LEU A 1 111 ? -2.998 15.492 -15.227 1.00 85.81 111 LEU A O 1
ATOM 901 N N . LEU A 1 112 ? -2.996 13.281 -15.628 1.00 83.69 112 LEU A N 1
ATOM 902 C CA . LEU A 1 112 ? -3.965 12.904 -14.590 1.00 83.69 112 LEU A CA 1
ATOM 903 C C . LEU A 1 112 ? -3.490 13.277 -13.178 1.00 83.69 112 LEU A C 1
ATOM 905 O O . LEU A 1 112 ? -4.286 13.743 -12.361 1.00 83.69 112 LEU A O 1
ATOM 909 N N . LEU A 1 113 ? -2.202 13.101 -12.879 1.00 82.19 113 LEU A N 1
ATOM 910 C CA . LEU A 1 113 ? -1.606 13.530 -11.612 1.00 82.19 113 LEU A CA 1
ATOM 911 C C . LEU A 1 113 ? -1.584 15.054 -11.476 1.00 82.19 113 LEU A C 1
ATOM 913 O O . LEU A 1 113 ? -1.881 15.571 -10.398 1.00 82.19 113 LEU A O 1
ATOM 917 N N . CYS A 1 114 ? -1.277 15.777 -12.553 1.00 81.94 114 CYS A N 1
ATOM 918 C CA . CYS A 1 114 ? -1.346 17.234 -12.596 1.00 81.94 114 CYS A CA 1
ATOM 919 C C . CYS A 1 114 ? -2.770 17.722 -12.322 1.00 81.94 114 CYS A C 1
ATOM 921 O O . CYS A 1 114 ? -2.959 18.568 -11.449 1.00 81.94 114 CYS A O 1
ATOM 923 N N . GLU A 1 115 ? -3.766 17.139 -12.990 1.00 76.19 115 GLU A N 1
ATOM 924 C CA . GLU A 1 115 ? -5.190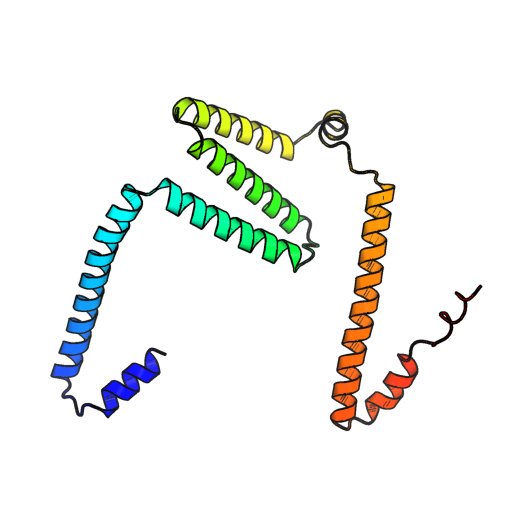 17.412 -12.775 1.00 76.19 115 GLU A CA 1
ATOM 925 C C . GLU A 1 115 ? -5.603 17.127 -11.323 1.00 76.19 115 GLU A C 1
ATOM 927 O O . GLU A 1 115 ? -6.252 17.958 -10.689 1.00 76.19 115 GLU A O 1
ATOM 932 N N . ALA A 1 116 ? -5.177 15.995 -10.750 1.00 74.06 116 ALA A N 1
ATOM 933 C CA . ALA A 1 116 ? -5.471 15.623 -9.364 1.00 74.06 116 ALA A CA 1
ATOM 934 C C . ALA A 1 116 ? -4.794 16.552 -8.336 1.00 74.06 116 ALA A C 1
ATOM 936 O O . ALA A 1 116 ? -5.393 16.897 -7.311 1.00 74.06 116 ALA A O 1
ATOM 937 N N . CYS A 1 117 ? -3.569 17.001 -8.612 1.00 69.50 117 CYS A N 1
ATOM 938 C CA . CYS A 1 117 ? -2.838 17.939 -7.761 1.00 69.50 117 CYS A CA 1
ATOM 939 C C . CYS A 1 117 ? -3.472 19.343 -7.807 1.00 69.50 117 CYS A C 1
ATOM 941 O O . CYS A 1 117 ? -3.672 19.984 -6.770 1.00 69.50 117 CYS A O 1
ATOM 943 N N . PHE A 1 118 ? -3.896 19.785 -8.996 1.00 66.69 118 PHE A N 1
ATOM 944 C CA . PHE A 1 118 ? -4.654 21.028 -9.176 1.00 66.69 118 PHE A CA 1
ATOM 945 C C . PHE A 1 118 ? -6.051 20.949 -8.540 1.00 66.69 118 PHE A C 1
ATOM 947 O O . PHE A 1 118 ? -6.517 21.915 -7.925 1.00 66.69 118 PHE A O 1
ATOM 954 N N . HIS A 1 119 ? -6.692 19.777 -8.619 1.00 65.88 119 HIS A N 1
ATOM 955 C CA . HIS A 1 119 ? -8.009 19.490 -8.049 1.00 65.88 119 HIS A CA 1
ATOM 956 C C . HIS A 1 119 ? -8.070 19.702 -6.537 1.00 65.88 119 HIS A C 1
ATOM 958 O O . HIS A 1 119 ? -9.033 20.281 -6.029 1.00 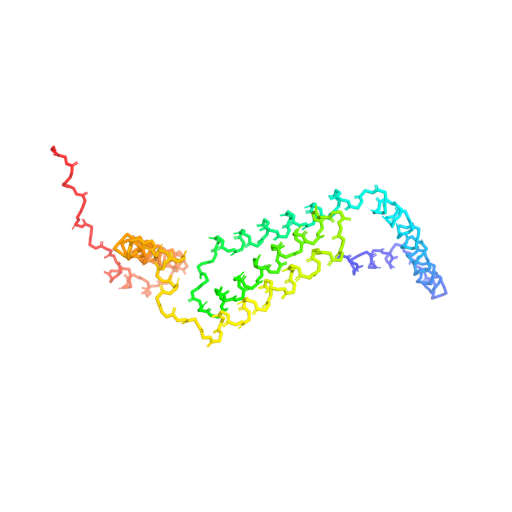65.88 119 HIS A O 1
ATOM 964 N N . TYR A 1 120 ? -7.030 19.273 -5.822 1.00 58.41 120 TYR A N 1
ATOM 965 C CA . TYR A 1 120 ? -6.936 19.436 -4.372 1.00 58.41 120 TYR A CA 1
ATOM 966 C C . TYR A 1 120 ? -6.725 20.898 -3.947 1.00 58.41 120 TYR A C 1
ATOM 968 O O . TYR A 1 120 ? -7.229 21.311 -2.903 1.00 58.41 120 TYR A O 1
ATOM 976 N N . SER A 1 121 ? -6.006 21.690 -4.749 1.00 57.78 121 SER A N 1
ATOM 977 C CA . SER A 1 121 ? -5.626 23.059 -4.383 1.00 57.78 121 SER A CA 1
ATOM 978 C C . SER A 1 121 ? -6.776 24.062 -4.542 1.00 57.78 121 SER A C 1
ATOM 980 O O . SER A 1 121 ? -7.023 24.867 -3.639 1.00 57.78 121 SER A O 1
ATOM 982 N N . LYS A 1 122 ? -7.518 24.027 -5.658 1.00 61.34 122 LYS A N 1
ATOM 983 C CA . LYS A 1 122 ? -8.593 24.997 -5.946 1.00 61.34 122 LYS A CA 1
ATOM 984 C C . LYS A 1 122 ? -9.562 24.461 -7.009 1.00 61.34 122 LYS A C 1
ATOM 986 O O . LYS A 1 122 ? -9.452 24.826 -8.176 1.00 61.34 122 LYS A O 1
ATOM 991 N N . TRP A 1 123 ? -10.556 23.650 -6.641 1.00 54.94 123 TRP A N 1
ATOM 992 C CA . TRP A 1 123 ? -11.660 23.382 -7.572 1.00 54.94 123 TRP A CA 1
ATOM 993 C C . TRP A 1 123 ? -12.742 24.462 -7.511 1.00 54.94 123 TRP A C 1
ATOM 995 O O . TRP A 1 123 ? -13.201 24.813 -6.419 1.00 54.94 123 TRP A O 1
ATOM 1005 N N . PRO A 1 124 ? -13.178 25.004 -8.662 1.00 58.53 124 PRO A N 1
ATOM 1006 C CA . PRO A 1 124 ? -14.253 25.973 -8.684 1.00 58.53 124 PRO A CA 1
ATOM 1007 C C . PRO A 1 124 ? -15.572 25.238 -8.391 1.00 58.53 124 PRO A C 1
ATOM 1009 O O . PRO A 1 124 ? -15.889 24.218 -9.002 1.00 58.53 124 PRO A O 1
ATOM 1012 N N . ARG A 1 125 ? -16.336 25.748 -7.414 1.00 57.25 125 ARG A N 1
ATOM 1013 C CA . ARG A 1 125 ? -17.504 25.075 -6.800 1.00 57.25 125 ARG A CA 1
ATOM 1014 C C . ARG A 1 125 ? -18.542 24.557 -7.807 1.00 57.25 125 ARG A C 1
ATOM 1016 O O . ARG A 1 125 ? -19.217 23.571 -7.535 1.00 57.25 125 ARG A O 1
ATOM 1023 N N . TRP A 1 126 ? -18.654 25.192 -8.974 1.00 59.44 126 TRP A N 1
ATOM 1024 C CA . TRP A 1 126 ? -19.580 24.781 -10.031 1.00 59.44 126 TRP A CA 1
ATOM 1025 C C . TRP A 1 126 ? -19.215 23.424 -10.660 1.00 59.44 126 TRP A C 1
ATOM 1027 O O . TRP A 1 126 ? -20.099 22.604 -10.887 1.00 59.44 126 TRP A O 1
ATOM 1037 N N . LEU A 1 127 ? -17.923 23.144 -10.857 1.00 55.25 127 LEU A N 1
ATOM 1038 C CA . LEU A 1 127 ? -17.429 21.916 -11.490 1.00 55.25 127 LEU A CA 1
ATOM 1039 C C . LEU A 1 127 ? -17.587 20.708 -10.552 1.00 55.25 127 LEU A C 1
ATOM 1041 O O . LEU A 1 127 ? -17.904 19.599 -10.979 1.00 55.25 127 LEU A O 1
ATOM 1045 N N . GLN A 1 128 ? -17.469 20.963 -9.246 1.00 61.50 128 GLN A N 1
ATOM 1046 C CA . GLN A 1 128 ? -17.712 19.988 -8.185 1.00 61.50 128 GLN A CA 1
ATOM 1047 C C . GLN A 1 128 ? -19.160 19.477 -8.195 1.00 61.50 128 GLN A C 1
ATOM 1049 O O . GLN A 1 128 ? -19.372 18.276 -8.072 1.00 61.50 128 GLN A O 1
ATOM 1054 N N . ASN A 1 129 ? -20.140 20.356 -8.424 1.00 60.50 129 ASN A N 1
ATOM 1055 C CA . ASN A 1 129 ? -21.558 19.984 -8.458 1.00 60.50 129 ASN A CA 1
ATOM 1056 C C . ASN A 1 129 ? -21.962 19.201 -9.718 1.00 60.50 129 ASN A C 1
ATOM 1058 O O . ASN A 1 129 ? -22.949 18.466 -9.685 1.00 60.50 129 ASN A O 1
ATOM 1062 N N . VAL A 1 130 ? -21.219 19.360 -10.818 1.00 62.44 130 VAL A N 1
ATOM 1063 C CA . VAL A 1 130 ? -21.520 18.719 -12.107 1.00 62.44 130 VAL A CA 1
ATOM 1064 C C . VAL A 1 130 ? -20.878 17.333 -12.209 1.00 62.44 130 VAL A C 1
ATOM 1066 O O . VAL A 1 130 ? -21.562 16.375 -12.561 1.00 62.44 130 VAL A O 1
ATOM 1069 N N . LEU A 1 131 ? -19.592 17.202 -11.860 1.00 54.25 131 LEU A N 1
ATOM 1070 C CA . LEU A 1 131 ? -18.855 15.928 -11.939 1.00 54.25 131 LEU A CA 1
ATOM 1071 C C . LEU A 1 131 ? -19.118 15.011 -10.741 1.00 54.25 131 LEU A C 1
ATOM 1073 O O . LEU A 1 131 ? -19.265 13.802 -10.900 1.00 54.25 131 LEU A O 1
ATOM 1077 N N . PHE A 1 132 ? -19.237 15.583 -9.544 1.00 54.00 132 PHE A N 1
ATOM 1078 C CA . PHE A 1 132 ? -19.724 14.883 -8.363 1.00 54.00 132 PHE A CA 1
ATOM 1079 C C . PHE A 1 132 ? -21.139 15.374 -8.082 1.00 54.00 132 PHE A C 1
ATOM 1081 O O . PHE A 1 132 ? -21.368 16.153 -7.158 1.00 54.00 132 PHE A O 1
ATOM 1088 N N . LYS A 1 133 ? -22.116 14.902 -8.866 1.00 47.06 133 LYS A N 1
ATOM 1089 C CA . LYS A 1 133 ? -23.523 15.016 -8.472 1.00 47.06 133 LYS A CA 1
ATOM 1090 C C . LYS A 1 133 ? -23.667 14.286 -7.140 1.00 47.06 133 LYS A C 1
ATOM 1092 O O . LYS A 1 133 ? -23.709 13.056 -7.098 1.00 47.06 133 LYS A O 1
ATOM 1097 N N . ALA A 1 134 ? -23.621 15.047 -6.048 1.00 53.59 134 ALA A N 1
ATOM 1098 C CA . ALA A 1 134 ? -23.609 14.496 -4.708 1.00 53.59 134 ALA A CA 1
ATOM 1099 C C . ALA A 1 134 ? -24.824 13.565 -4.563 1.00 53.59 134 ALA A C 1
ATOM 1101 O O . ALA A 1 134 ? -25.933 13.955 -4.949 1.00 53.59 134 ALA A O 1
ATOM 1102 N N . PRO A 1 135 ? -24.641 12.326 -4.068 1.00 55.75 135 PRO A N 1
ATOM 1103 C CA . PRO A 1 135 ? -25.766 11.441 -3.808 1.00 55.75 135 PRO A CA 1
ATOM 1104 C C . PRO A 1 135 ? -26.761 12.191 -2.927 1.00 55.75 135 PRO A C 1
ATOM 1106 O O . PRO A 1 135 ? -26.335 12.866 -1.991 1.00 55.75 135 PRO A O 1
ATOM 1109 N N . ASN A 1 136 ? -28.054 12.107 -3.263 1.00 57.41 136 ASN A N 1
ATOM 1110 C CA . ASN A 1 136 ? -29.117 12.908 -2.652 1.00 57.41 136 ASN A CA 1
ATOM 1111 C C . ASN A 1 136 ? -28.885 13.052 -1.139 1.00 57.41 136 ASN A C 1
ATOM 1113 O O . ASN A 1 136 ? -28.951 12.064 -0.399 1.00 57.41 136 ASN A O 1
ATOM 1117 N N . THR A 1 137 ? -28.572 14.277 -0.705 1.00 59.97 137 THR A N 1
ATOM 1118 C CA . THR A 1 137 ? -28.091 14.584 0.647 1.00 59.97 137 THR A CA 1
ATOM 1119 C C . THR A 1 137 ? -29.044 14.053 1.713 1.00 59.97 137 THR A C 1
ATOM 1121 O O . THR A 1 137 ? -28.603 13.573 2.752 1.00 59.97 137 THR A O 1
ATOM 1124 N N . GLN A 1 138 ? -30.348 14.027 1.429 1.00 63.81 138 GLN A N 1
ATOM 1125 C CA . GLN A 1 138 ? -31.351 13.481 2.342 1.00 63.81 138 GLN A CA 1
ATOM 1126 C C . GLN A 1 138 ? -31.202 11.969 2.554 1.00 63.81 138 GLN A C 1
ATOM 1128 O O . GLN A 1 138 ? -31.330 11.471 3.672 1.00 63.81 138 GLN A O 1
ATOM 1133 N N . VAL A 1 139 ? -30.876 11.227 1.495 1.00 66.00 139 VAL A N 1
ATOM 1134 C CA . VAL A 1 139 ? -30.668 9.773 1.555 1.00 66.00 139 VAL A CA 1
ATOM 1135 C C . VAL A 1 139 ? -29.371 9.451 2.291 1.00 66.00 139 VAL A C 1
ATOM 1137 O O . VAL A 1 139 ? -29.340 8.514 3.089 1.00 66.00 139 VAL A O 1
ATOM 1140 N N . VAL A 1 140 ? -28.320 10.246 2.072 1.00 67.81 140 VAL A N 1
ATOM 1141 C CA . VAL A 1 140 ? -27.039 10.097 2.777 1.00 67.81 140 VAL A CA 1
ATOM 1142 C C . VAL A 1 140 ? -27.218 10.371 4.265 1.00 67.81 140 VAL A C 1
ATOM 1144 O O . VAL A 1 140 ? -26.865 9.511 5.065 1.00 67.81 140 VAL A O 1
ATOM 1147 N N . MET A 1 141 ? -27.845 11.493 4.633 1.00 62.78 141 MET A N 1
ATOM 1148 C CA . MET A 1 141 ? -28.110 11.840 6.033 1.00 62.78 141 MET A CA 1
ATOM 1149 C C . MET A 1 141 ? -28.991 10.794 6.717 1.00 62.78 141 MET A C 1
ATOM 1151 O O . MET A 1 141 ? -28.694 10.377 7.830 1.00 62.78 141 MET A O 1
ATOM 1155 N N . LYS A 1 142 ? -30.035 10.284 6.048 1.00 70.12 142 LYS A N 1
ATOM 1156 C CA . LYS A 1 142 ? -30.892 9.224 6.609 1.00 70.12 142 LYS A CA 1
ATOM 1157 C C . LYS A 1 142 ? -30.136 7.907 6.804 1.00 70.12 142 LYS A C 1
ATOM 1159 O O . LYS A 1 142 ? -30.387 7.186 7.768 1.00 70.12 142 LYS A O 1
ATOM 1164 N N . LYS A 1 143 ? -29.232 7.561 5.884 1.00 72.50 143 LYS A N 1
ATOM 1165 C CA . LYS A 1 143 ? -28.399 6.354 5.985 1.00 72.50 143 LYS A CA 1
ATOM 1166 C C . LYS A 1 143 ? -27.332 6.506 7.066 1.00 72.50 143 LYS A C 1
ATOM 1168 O O . LYS A 1 143 ? -27.055 5.542 7.768 1.00 72.50 143 LYS A O 1
ATOM 1173 N N . ASP A 1 144 ? -26.788 7.705 7.223 1.00 71.56 144 ASP A N 1
ATOM 1174 C CA . ASP A 1 144 ? -25.830 8.016 8.275 1.00 71.56 144 ASP A CA 1
ATOM 1175 C C . ASP A 1 144 ? -26.487 7.976 9.654 1.00 71.56 144 ASP A C 1
ATOM 1177 O O . ASP A 1 144 ? -26.025 7.234 10.509 1.00 71.56 144 ASP A O 1
ATOM 1181 N N . ASN A 1 145 ? -27.646 8.624 9.805 1.00 75.25 145 ASN A N 1
ATOM 1182 C CA . ASN A 1 145 ? -28.419 8.653 11.047 1.00 75.25 145 ASN A CA 1
ATOM 1183 C C . ASN A 1 145 ? -28.898 7.253 11.482 1.00 75.25 145 ASN A C 1
ATOM 1185 O O . ASN A 1 145 ? -28.978 6.963 12.670 1.00 75.25 145 ASN A O 1
ATOM 1189 N N . ARG A 1 146 ? -29.194 6.355 10.527 1.00 67.06 146 ARG A N 1
ATOM 1190 C CA . ARG A 1 146 ? -29.454 4.935 10.833 1.00 67.06 146 ARG A CA 1
ATOM 1191 C C . ARG A 1 146 ? -28.212 4.233 11.375 1.00 67.06 146 ARG A C 1
ATOM 1193 O O . ARG A 1 146 ? -28.292 3.630 12.433 1.00 67.06 146 ARG A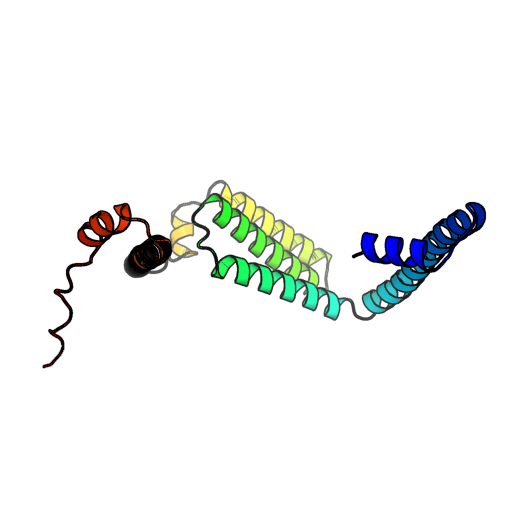 O 1
ATOM 1200 N N . ARG A 1 147 ? -27.053 4.404 10.729 1.00 70.12 147 ARG A N 1
ATOM 1201 C CA . ARG A 1 147 ? -25.798 3.810 11.216 1.00 70.12 147 ARG A CA 1
ATOM 1202 C C . ARG A 1 147 ? -25.444 4.293 12.623 1.00 70.12 147 ARG A C 1
ATOM 1204 O O . ARG A 1 147 ? -25.040 3.479 13.442 1.00 70.12 147 ARG A O 1
ATOM 1211 N N . THR A 1 148 ? -25.614 5.579 12.939 1.00 75.62 148 THR A N 1
ATOM 1212 C CA . THR A 1 148 ? -25.357 6.099 14.296 1.00 75.62 148 THR A CA 1
ATOM 1213 C C . THR A 1 148 ? -26.278 5.490 15.346 1.00 75.62 148 THR A C 1
ATOM 1215 O O . THR A 1 148 ? -25.824 5.231 16.461 1.00 75.62 148 THR A O 1
ATOM 1218 N N . LYS A 1 149 ? -27.543 5.224 15.000 1.00 76.19 149 LYS A N 1
ATOM 1219 C CA . LYS A 1 149 ? -28.463 4.494 15.882 1.00 76.19 149 LYS A CA 1
ATOM 1220 C C . LYS A 1 149 ? -27.975 3.068 16.132 1.00 76.19 149 LYS A C 1
ATOM 1222 O O . LYS A 1 149 ? -27.861 2.684 17.293 1.00 76.19 149 LYS A O 1
ATOM 1227 N N . ASP A 1 150 ? -27.586 2.355 15.077 1.00 78.88 150 ASP A N 1
ATOM 1228 C CA . ASP A 1 150 ? -27.093 0.977 15.178 1.00 78.88 150 ASP A CA 1
ATOM 1229 C C . ASP A 1 150 ? -25.841 0.890 16.077 1.00 78.88 150 ASP A C 1
ATOM 1231 O O . ASP A 1 150 ? -25.750 0.019 16.942 1.00 78.88 150 ASP A O 1
ATOM 1235 N N . TYR A 1 151 ? -24.896 1.837 15.955 1.00 76.69 151 TYR A N 1
ATOM 1236 C CA . TYR A 1 151 ? -23.711 1.893 16.827 1.00 76.69 151 TYR A CA 1
ATOM 1237 C C . TYR A 1 151 ? -24.061 2.167 18.295 1.00 76.69 151 TYR A C 1
ATOM 1239 O O . TYR A 1 151 ? -23.460 1.571 19.191 1.00 76.69 151 TYR A O 1
ATOM 1247 N N . ALA A 1 152 ? -25.026 3.053 18.557 1.00 80.81 152 ALA A N 1
ATOM 1248 C CA . ALA A 1 152 ? -25.461 3.362 19.916 1.00 80.81 152 ALA A CA 1
ATOM 1249 C C . ALA A 1 152 ? -26.135 2.154 20.586 1.00 80.81 152 ALA A C 1
ATOM 1251 O O . ALA A 1 152 ? -25.944 1.929 21.783 1.00 80.81 152 ALA A O 1
ATOM 1252 N N . GLU A 1 153 ? -26.893 1.358 19.831 1.00 81.50 153 GLU A N 1
ATOM 1253 C CA . GLU A 1 153 ? -27.465 0.100 20.320 1.00 81.50 153 GLU A CA 1
ATOM 1254 C C . GLU A 1 153 ? -26.394 -0.960 20.561 1.00 81.50 153 GLU A C 1
ATOM 1256 O O . GLU A 1 153 ? -26.351 -1.551 21.642 1.00 81.50 153 GLU A O 1
ATOM 1261 N N . TYR A 1 154 ? -25.452 -1.114 19.631 1.00 80.19 154 TYR A N 1
ATOM 1262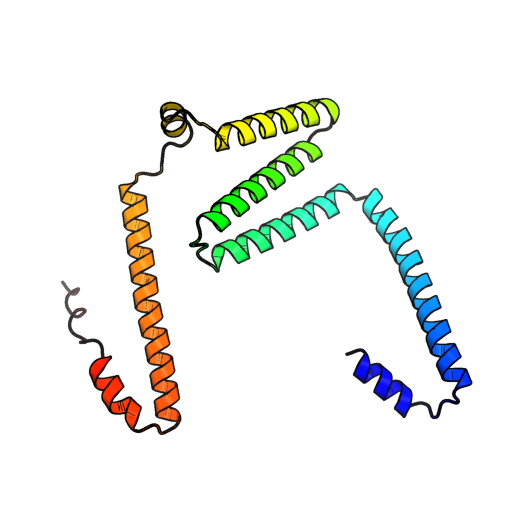 C CA . TYR A 1 154 ? -24.331 -2.038 19.790 1.00 80.19 154 TYR A CA 1
ATOM 1263 C C . TYR A 1 154 ? -23.508 -1.731 21.052 1.00 80.19 154 TYR A C 1
ATOM 1265 O O . TYR A 1 154 ? -23.121 -2.625 21.808 1.00 80.19 154 TYR A O 1
ATOM 1273 N N . GLN A 1 155 ? -23.291 -0.447 21.338 1.00 83.69 155 GLN A N 1
ATOM 1274 C CA . GLN A 1 155 ? -22.560 -0.003 22.521 1.00 83.69 155 GLN A CA 1
ATOM 1275 C C . GLN A 1 155 ? -23.310 -0.306 23.829 1.00 83.69 155 GLN A C 1
ATOM 1277 O O . GLN A 1 155 ? -22.672 -0.594 24.847 1.00 83.69 155 GLN A O 1
ATOM 1282 N N . LYS A 1 156 ? -24.652 -0.300 23.814 1.00 86.69 156 LYS A N 1
ATOM 1283 C CA . LYS A 1 156 ? -25.453 -0.782 24.950 1.00 86.69 156 LYS A CA 1
ATOM 1284 C C . LYS A 1 156 ? -25.215 -2.273 25.160 1.00 86.69 156 LYS A C 1
ATOM 1286 O O . LYS A 1 156 ? -24.944 -2.664 26.290 1.00 86.69 156 LYS A O 1
ATOM 1291 N N . CYS A 1 157 ? -25.252 -3.085 24.102 1.00 85.94 157 CYS A N 1
ATOM 1292 C CA . C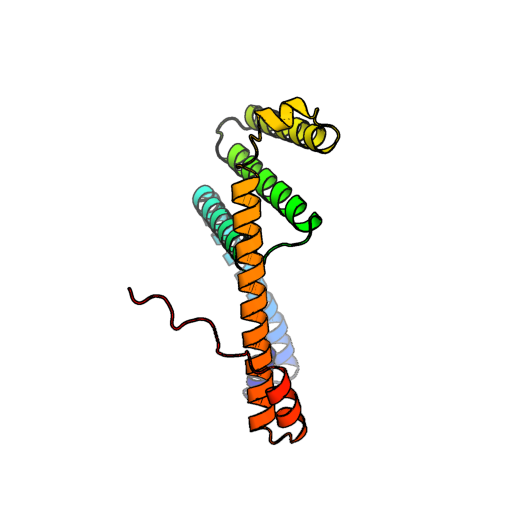YS A 1 157 ? -25.004 -4.528 24.189 1.00 85.94 157 CYS A CA 1
ATOM 1293 C C . CYS A 1 157 ? -23.616 -4.851 24.765 1.00 85.94 157 CYS A C 1
ATOM 1295 O O . CYS A 1 157 ? -23.511 -5.684 25.661 1.00 85.94 157 CYS A O 1
ATOM 1297 N N . ILE A 1 158 ? -22.563 -4.147 24.334 1.00 87.62 158 ILE A N 1
ATOM 1298 C CA . ILE A 1 158 ? -21.209 -4.315 24.895 1.00 87.62 158 ILE A CA 1
ATOM 1299 C C . ILE A 1 158 ? -21.190 -3.980 26.392 1.00 87.62 158 ILE A C 1
ATOM 1301 O O . ILE A 1 158 ? -20.696 -4.767 27.200 1.00 87.62 158 ILE A O 1
ATOM 1305 N N . ARG A 1 159 ? -21.776 -2.839 26.782 1.00 86.69 159 ARG A N 1
ATOM 1306 C CA . ARG A 1 159 ? -21.871 -2.426 28.193 1.00 86.69 159 ARG A CA 1
ATOM 1307 C C . ARG A 1 159 ? -22.634 -3.453 29.036 1.00 86.69 159 ARG A C 1
ATOM 1309 O O . ARG A 1 159 ? -22.255 -3.724 30.173 1.00 86.69 159 ARG A O 1
ATOM 1316 N N . TRP A 1 160 ? -23.692 -4.031 28.476 1.00 83.69 160 TRP A N 1
ATOM 1317 C CA . TRP A 1 160 ? -24.447 -5.120 29.090 1.00 83.69 160 TRP A CA 1
ATOM 1318 C C . TRP A 1 160 ? -23.592 -6.368 29.297 1.00 83.69 160 TRP A C 1
ATOM 1320 O O . TRP A 1 160 ? -23.592 -6.942 30.385 1.00 83.69 160 TRP A O 1
ATOM 1330 N N . GLN A 1 161 ? -22.808 -6.742 28.291 1.00 88.12 161 GLN A N 1
ATOM 1331 C CA . GLN A 1 161 ? -21.924 -7.899 28.352 1.00 88.12 161 GLN A CA 1
ATOM 1332 C C . GLN A 1 161 ? -20.858 -7.747 29.451 1.00 88.12 161 GLN A C 1
ATOM 1334 O O . GLN A 1 161 ? -20.614 -8.684 30.213 1.00 88.12 161 GLN A O 1
ATOM 1339 N N . GLU A 1 162 ? -20.280 -6.551 29.600 1.00 87.75 162 GLU A N 1
ATOM 1340 C CA . GLU A 1 162 ? -19.342 -6.236 30.687 1.00 87.75 162 GLU A CA 1
ATOM 1341 C C . GLU A 1 162 ? -19.988 -6.325 32.078 1.00 87.75 162 GLU A C 1
ATOM 1343 O O . GLU A 1 162 ? -19.360 -6.807 33.025 1.00 87.75 162 GLU A O 1
ATOM 1348 N N . LEU A 1 163 ? -21.239 -5.875 32.222 1.00 86.88 163 LEU A N 1
ATOM 1349 C CA . LEU A 1 163 ? -21.976 -5.969 33.485 1.00 86.88 163 LEU A CA 1
ATOM 1350 C C . LEU A 1 163 ? -22.267 -7.424 33.857 1.00 86.88 163 LEU A C 1
ATOM 1352 O O . LEU A 1 163 ? -22.031 -7.813 35.000 1.00 86.88 163 LEU A O 1
ATOM 1356 N N . CYS A 1 164 ? -22.703 -8.243 32.899 1.00 83.44 164 CYS A N 1
ATOM 1357 C CA . CYS A 1 164 ? -22.905 -9.675 33.117 1.00 83.44 164 CYS A CA 1
ATOM 1358 C C . CYS A 1 164 ? -21.607 -10.370 33.557 1.00 83.44 164 CYS A C 1
ATOM 1360 O O . CYS A 1 164 ? -21.623 -11.123 34.529 1.00 83.44 164 CYS A O 1
ATOM 1362 N N . GLN A 1 165 ? -20.474 -10.063 32.915 1.00 88.50 165 GLN A N 1
ATOM 1363 C CA . GLN A 1 165 ? -19.160 -10.586 33.316 1.00 88.50 165 GLN A CA 1
ATOM 1364 C C . GLN A 1 165 ? -18.799 -10.200 34.760 1.00 88.50 165 GLN A C 1
ATOM 1366 O O . GLN A 1 165 ? -18.361 -11.044 35.543 1.00 88.50 165 GLN A O 1
ATOM 1371 N N . LYS A 1 166 ? -19.038 -8.944 35.156 1.00 86.81 166 LYS A N 1
ATOM 1372 C CA . LYS A 1 166 ? -18.770 -8.478 36.527 1.00 86.81 166 LYS A CA 1
ATOM 1373 C C . LYS A 1 166 ? -19.723 -9.070 37.572 1.00 86.81 166 LYS A C 1
ATOM 1375 O O . LYS A 1 166 ? -19.316 -9.237 38.722 1.00 86.81 166 LYS A O 1
ATOM 1380 N N . MET A 1 167 ? -20.960 -9.403 37.194 1.00 82.00 167 MET A N 1
ATOM 1381 C CA . MET A 1 167 ? -21.896 -10.110 38.075 1.00 82.00 167 MET A CA 1
ATOM 1382 C C . MET A 1 167 ? -21.477 -11.563 38.307 1.00 82.00 167 MET A C 1
ATOM 1384 O O . MET A 1 167 ? -21.500 -12.013 39.449 1.00 82.00 167 MET A O 1
ATOM 1388 N N . ILE A 1 168 ? -21.016 -12.266 37.265 1.00 85.56 168 ILE A N 1
ATOM 1389 C CA . ILE A 1 168 ? -20.459 -13.626 37.393 1.00 85.56 168 ILE A CA 1
ATOM 1390 C C . ILE A 1 168 ? -19.230 -13.625 38.319 1.00 85.56 168 ILE A C 1
ATOM 1392 O O . ILE A 1 168 ? -19.050 -14.545 39.110 1.00 85.56 168 ILE A O 1
ATOM 1396 N N . ALA A 1 169 ? -18.430 -12.554 38.293 1.00 87.19 169 ALA A N 1
ATOM 1397 C CA . ALA A 1 169 ? -17.300 -12.353 39.202 1.00 87.19 169 ALA A CA 1
ATOM 1398 C C . ALA A 1 169 ? -17.691 -11.958 40.650 1.00 87.19 169 ALA A C 1
ATOM 1400 O O . ALA A 1 169 ? -16.810 -11.680 41.463 1.00 87.19 169 ALA A O 1
ATOM 1401 N N . GLY A 1 170 ? -18.986 -11.912 40.996 1.00 85.19 170 GLY A N 1
ATOM 1402 C CA . GLY A 1 170 ? -19.466 -11.711 42.371 1.00 85.19 170 GLY A CA 1
ATOM 1403 C C . GLY A 1 170 ? -19.445 -10.265 42.888 1.00 85.19 170 GLY A C 1
ATOM 1404 O O . GLY A 1 170 ? -19.507 -10.039 44.098 1.00 85.19 170 GLY A O 1
ATOM 1405 N N . ASN A 1 171 ? -19.358 -9.260 42.011 1.00 81.62 171 ASN A N 1
ATOM 1406 C CA . ASN A 1 171 ? -19.257 -7.861 42.434 1.00 81.62 171 ASN A CA 1
ATOM 1407 C C . ASN A 1 171 ? -20.627 -7.255 42.826 1.00 81.62 171 ASN A C 1
ATOM 1409 O O . ASN A 1 171 ? -21.435 -6.916 41.957 1.00 81.62 171 ASN A O 1
ATOM 1413 N N . LYS A 1 172 ? -20.858 -7.033 44.132 1.00 74.19 172 LYS A N 1
ATOM 1414 C CA . LYS A 1 172 ? -22.101 -6.442 44.685 1.00 74.19 172 LYS A CA 1
ATOM 1415 C C . LYS A 1 172 ? -22.429 -5.035 44.160 1.00 74.19 172 LYS A C 1
ATOM 1417 O O . LYS A 1 172 ? -23.595 -4.666 44.145 1.00 74.19 172 LYS A O 1
ATOM 1422 N N . GLN A 1 173 ? -21.448 -4.268 43.678 1.00 77.56 173 GLN A N 1
ATOM 1423 C CA . GLN A 1 173 ? -21.673 -2.925 43.120 1.00 77.56 173 GLN A CA 1
ATOM 1424 C C . GLN A 1 173 ? -22.446 -2.964 41.782 1.00 77.56 173 GLN A C 1
ATOM 1426 O O . GLN A 1 173 ? -23.019 -1.960 41.360 1.00 77.56 173 GLN A O 1
ATOM 1431 N N . CYS A 1 174 ? -22.466 -4.113 41.093 1.00 69.19 174 CYS A N 1
ATOM 1432 C CA . CYS A 1 174 ? -23.081 -4.241 39.768 1.00 69.19 174 CYS A CA 1
ATOM 1433 C C . CYS A 1 174 ? -24.614 -4.316 39.795 1.00 69.19 174 CYS A C 1
ATOM 1435 O O . CYS A 1 174 ? -25.230 -3.964 38.790 1.00 69.19 174 CYS A O 1
ATOM 1437 N N . SER A 1 175 ? -25.239 -4.690 40.918 1.00 69.12 175 SER A N 1
ATOM 1438 C CA . SER A 1 175 ? -26.707 -4.742 41.033 1.00 69.12 175 SER A CA 1
ATOM 1439 C C . SER A 1 175 ? -27.348 -3.350 40.973 1.00 69.12 175 SER A C 1
ATOM 1441 O O . SER A 1 175 ? -28.335 -3.156 40.271 1.00 69.12 175 SER A O 1
ATOM 1443 N N . LEU A 1 176 ? -26.730 -2.349 41.608 1.00 74.38 176 LEU A N 1
ATOM 1444 C CA . LEU A 1 176 ? -27.194 -0.955 41.568 1.00 74.38 176 LEU A CA 1
ATOM 1445 C C . LEU A 1 176 ? -27.008 -0.308 40.184 1.00 74.38 176 LEU A C 1
ATOM 1447 O O . LEU A 1 176 ? -27.758 0.586 39.795 1.00 74.38 176 LEU A O 1
ATOM 1451 N N . ILE A 1 177 ? -25.993 -0.741 39.429 1.00 73.62 177 ILE A N 1
ATOM 1452 C CA . ILE A 1 177 ? -25.740 -0.247 38.067 1.00 73.62 177 ILE A CA 1
ATOM 1453 C C . ILE A 1 177 ? -26.701 -0.911 37.073 1.00 73.62 177 ILE A C 1
ATOM 1455 O O . ILE A 1 177 ? -27.192 -0.238 36.168 1.00 73.62 177 ILE A O 1
ATOM 1459 N N . TYR A 1 178 ? -27.017 -2.195 37.265 1.00 73.69 178 TYR A N 1
ATOM 1460 C CA . TYR A 1 178 ? -28.018 -2.923 36.482 1.00 73.69 178 TYR A CA 1
ATOM 1461 C C . TYR A 1 178 ? -29.371 -2.205 36.486 1.00 73.69 178 TYR A C 1
ATOM 1463 O O . TYR A 1 178 ? -29.941 -1.956 35.425 1.00 73.69 178 TYR A O 1
ATOM 1471 N N . GLU A 1 179 ? -29.846 -1.799 37.664 1.00 73.75 179 GLU A N 1
ATOM 1472 C CA . GLU A 1 179 ? -31.148 -1.145 37.831 1.00 73.75 179 GLU A CA 1
ATOM 1473 C C . GLU A 1 179 ? -31.227 0.219 37.126 1.00 73.75 179 GLU A C 1
ATOM 1475 O O . GLU A 1 179 ? -32.285 0.613 36.646 1.00 73.75 179 GLU A O 1
ATOM 1480 N N . ARG A 1 180 ? -30.084 0.899 36.956 1.00 70.00 180 ARG A N 1
ATOM 1481 C CA . ARG A 1 180 ? -29.984 2.157 36.198 1.00 70.00 180 ARG A CA 1
ATOM 1482 C C . ARG A 1 180 ? -29.843 1.985 34.686 1.00 70.00 180 ARG A C 1
ATOM 1484 O O . ARG A 1 180 ? -30.134 2.921 33.946 1.00 70.00 180 ARG A O 1
ATOM 1491 N N . VAL A 1 181 ? -29.313 0.852 34.229 1.00 71.69 181 VAL A N 1
ATOM 1492 C CA . VAL A 1 181 ? -29.021 0.603 32.807 1.00 71.69 181 VAL A CA 1
ATOM 1493 C C . VAL A 1 181 ? -30.131 -0.209 32.140 1.00 71.69 181 VAL A C 1
ATOM 1495 O O . VAL A 1 181 ? -30.238 -0.154 30.912 1.00 71.69 181 VAL A O 1
ATOM 1498 N N . LYS A 1 182 ? -30.967 -0.917 32.921 1.00 66.38 182 LYS A N 1
ATOM 1499 C CA . LYS A 1 182 ? -32.117 -1.702 32.446 1.00 66.38 182 LYS A CA 1
ATOM 1500 C C . LYS A 1 182 ? -32.956 -0.865 31.469 1.00 66.38 182 LYS A C 1
ATOM 1502 O O . LYS A 1 182 ? -33.539 0.131 31.890 1.00 66.38 182 LYS A O 1
ATOM 1507 N N . PRO A 1 183 ? -33.005 -1.216 30.169 1.00 57.59 183 PRO A N 1
ATOM 1508 C CA . PRO A 1 183 ? -33.873 -0.515 29.240 1.00 57.59 183 PRO A CA 1
ATOM 1509 C C . PRO A 1 183 ? -35.323 -0.724 29.685 1.00 57.59 183 PRO A C 1
ATOM 1511 O O . PRO A 1 183 ? -35.723 -1.858 29.949 1.00 57.59 183 PRO A O 1
ATOM 1514 N N . SER A 1 184 ? -36.100 0.360 29.779 1.00 52.78 184 SER A N 1
ATOM 1515 C CA . SER A 1 184 ? -37.555 0.271 29.912 1.00 52.78 184 SER A CA 1
ATOM 1516 C C . SER A 1 184 ? -38.090 -0.508 28.716 1.00 52.78 184 SER A C 1
ATOM 1518 O O . SER A 1 184 ? -38.071 -0.028 27.585 1.00 52.78 184 SER A O 1
ATOM 1520 N N . SER A 1 185 ? -38.507 -1.742 28.967 1.00 50.47 185 SER A N 1
ATOM 1521 C CA . SER A 1 185 ? -39.075 -2.684 28.006 1.00 50.47 185 SER A CA 1
ATOM 1522 C C . SER A 1 185 ? -40.515 -2.305 27.648 1.00 50.47 185 SER A C 1
ATOM 1524 O O . SER A 1 185 ? -41.429 -3.098 27.836 1.00 50.47 185 SER A O 1
ATOM 1526 N N . SER A 1 186 ? -40.738 -1.071 27.203 1.00 43.69 186 SER A N 1
ATOM 1527 C CA . SER A 1 186 ? -42.067 -0.553 26.876 1.00 43.69 186 SER A CA 1
ATOM 1528 C C . SER A 1 186 ? -42.037 0.168 25.529 1.00 43.69 186 SER A C 1
ATOM 1530 O O . SER A 1 186 ? -42.064 1.398 25.523 1.00 43.69 186 SER A O 1
ATOM 1532 N N . LEU A 1 187 ? -41.892 -0.567 24.410 1.00 43.19 187 LEU A N 1
ATOM 1533 C CA . LEU A 1 187 ? -42.273 -0.066 23.068 1.00 43.19 187 LEU A CA 1
ATOM 1534 C C . LEU A 1 187 ? -42.235 -1.072 21.889 1.00 43.19 187 LEU A C 1
ATOM 1536 O O . LEU A 1 187 ? -42.062 -0.642 20.756 1.00 43.19 187 LEU A O 1
ATOM 1540 N N . LEU A 1 188 ? -42.406 -2.382 22.095 1.00 41.62 188 LEU A N 1
ATOM 1541 C CA . LEU A 1 188 ? -42.629 -3.323 20.978 1.00 41.62 188 LEU A CA 1
ATOM 1542 C C . LEU A 1 188 ? -43.638 -4.412 21.375 1.00 41.62 188 LEU A C 1
ATOM 1544 O O . LEU A 1 188 ? -43.265 -5.565 21.545 1.00 41.62 188 LEU A O 1
ATOM 1548 N N . ASP A 1 189 ? -44.897 -4.006 21.536 1.00 39.56 189 ASP A N 1
ATOM 1549 C CA . ASP A 1 189 ? -46.079 -4.888 21.572 1.00 39.56 189 ASP A CA 1
ATOM 1550 C C . ASP A 1 189 ? -47.235 -4.267 20.749 1.00 39.56 189 ASP A C 1
ATOM 1552 O O . ASP A 1 189 ? -48.401 -4.446 21.073 1.00 39.56 189 ASP A O 1
ATOM 1556 N N . ASP A 1 190 ? -46.931 -3.497 19.693 1.00 41.34 190 ASP A N 1
ATOM 1557 C CA . ASP A 1 190 ? -47.957 -2.786 18.903 1.00 41.34 190 ASP A CA 1
ATOM 1558 C C . ASP A 1 190 ? -47.643 -2.797 17.391 1.00 41.34 190 ASP A C 1
ATOM 1560 O O . ASP A 1 190 ? -47.562 -1.768 16.733 1.00 41.34 190 ASP A O 1
ATOM 1564 N N . ASP A 1 191 ? -47.393 -3.991 16.847 1.00 38.59 191 ASP A N 1
ATOM 1565 C CA . ASP A 1 191 ? -47.467 -4.273 15.402 1.00 38.59 191 ASP A CA 1
ATOM 1566 C C . ASP A 1 191 ? -48.182 -5.627 15.222 1.00 38.59 191 ASP A C 1
ATOM 1568 O O . ASP A 1 191 ? -47.629 -6.631 14.763 1.00 38.59 191 ASP A O 1
ATOM 1572 N N . SER A 1 192 ? -49.423 -5.691 15.698 1.00 44.34 192 SER A N 1
ATOM 1573 C CA . SER A 1 192 ? -50.372 -6.766 15.406 1.00 44.34 192 SER A CA 1
ATOM 1574 C C . SER A 1 192 ? -51.755 -6.163 15.196 1.00 44.34 192 SER A C 1
ATOM 1576 O O . SER A 1 192 ? -52.607 -6.274 16.066 1.00 44.34 192 SER A O 1
ATOM 1578 N N . GLU A 1 193 ? -51.947 -5.538 14.035 1.00 35.75 193 GLU A N 1
ATOM 1579 C CA . GLU A 1 193 ? -53.227 -5.448 13.316 1.00 35.75 193 GLU A CA 1
ATOM 1580 C C . GLU A 1 193 ? -52.981 -5.224 11.817 1.00 35.75 193 GLU A C 1
ATOM 1582 O O . GLU A 1 193 ? -52.097 -4.408 11.464 1.00 35.75 193 GLU A O 1
#

pLDDT: mean 73.09, std 12.2, range [35.75, 92.81]

Radius of gyration: 30.01 Å; chains: 1; bounding box: 87×59×70 Å

Foldseek 3Di:
DVVVVVVVVVVVDVDDPVVVVVCVVVVVVVVVVVVVVCCVVVVVVCVVPVPVVVVVVLVVVVVVVVVVCVVDVPVDPVVVVVVVVVVLVSVLVCQCVVDPDNVVSVVVSVVVVVVVVVVVPDDDVVVCCVVCVDDPVVVVVVVVVVVVVVVVVVVLVVVVVVLVVVVVVVDPVSVVVCVVSPPPPPDPPPPDD